Protein AF-A0AAW1PXC4-F1 (afdb_monomer_lite)

Organism: NCBI:txid41462

Foldseek 3Di:
DDDDDDDDDDDPDDPPDDDPDDPPDPDDDDDDDDDDPPPPPDPPPPPPPPPPPPPPPPPDDPPDPPPPPDDDDDDDPDDDDDDDDDDDDDDDDPCPVVVVVVVVVVVVVVVVVVVVVVVVVVVVVVVVVVVVVVVVVVVVVVVVVVVVVVVVVVVVVVVVVVVVVVVVVVVVVVVVVVVVVVVVVVVVVVVVVVVVVVVVVVVVVVVCVVVVVVVVVVVVVVVCVVVVVVVVVVVVVVVVVVVVVVVVVVVVVVVPDDDDDDDDDDD

pLDDT: mean 73.78, std 22.59, range [38.78, 98.62]

Secondary structure (DSSP, 8-state):
----------------S----------------------------------------------------------------------------S-HHHHHHHHHHHHHHHHHHHHHHHHHHHHHHHHHHHHHHHHHHHHHHHHHHHHHHHHHHHHHHHHHHHHHHHHHHHHHHHHHHHHHHHHHHHHHHHHHHHHHHHHHHHHHHHHHHHHHHHHHHHHHHHHHHHHHHHHHHHHHHHHHHHHHHHHHHHHHHHHT-----------

Radius of gyration: 69.75 Å; chains: 1; bounding box: 161×93×207 Å

Sequence (267 aa):
MEAFRGSAQADQRSYLDDAGAHYSGDHASLASSDGSQYDPGLTPDMSPEMSRSTVFEAPGASGADAGYLHKANGRGLRVSDSGNYGLQPSPQRSSLSETSELSTAVEEHVRQSIAELEARLASLLQGVTEDLATDIGREQQHLMLMQDQMDKQGQIMLKELLEVNKKMEQEKTQRSFVQRSVRESRELLHMQIQKQAKELELLRMKLSDLETPWLMRMIKGLYGAMWGCTTRGAVATAQQYQHTVQQAHEMQAQKDQPLSEAEPMTS

Structure (mmCIF, N/CA/C/O backbone):
data_AF-A0AAW1PXC4-F1
#
_entry.id   AF-A0AAW1PXC4-F1
#
loop_
_atom_site.group_PDB
_atom_site.id
_atom_site.type_symbol
_atom_site.label_atom_id
_atom_site.label_alt_id
_atom_site.label_comp_id
_atom_site.label_asym_id
_atom_site.label_entity_id
_atom_site.label_seq_id
_atom_site.pdbx_PDB_ins_code
_atom_site.Cartn_x
_atom_site.Cartn_y
_atom_site.Cartn_z
_atom_site.occupancy
_atom_site.B_iso_or_equiv
_atom_site.auth_seq_id
_atom_site.auth_comp_id
_atom_site.auth_asym_id
_atom_site.auth_atom_id
_atom_site.pdbx_PDB_model_num
ATOM 1 N N . MET A 1 1 ? -28.242 44.329 13.903 1.00 42.31 1 MET A N 1
ATOM 2 C CA . MET A 1 1 ? -27.319 44.898 12.900 1.00 42.31 1 MET A CA 1
ATOM 3 C C . MET A 1 1 ? -26.001 44.159 13.078 1.00 42.31 1 MET A C 1
ATOM 5 O O . MET A 1 1 ? -25.464 44.268 14.165 1.00 42.31 1 MET A O 1
ATOM 9 N N . GLU A 1 2 ? -25.473 43.291 12.221 1.00 46.28 2 GLU A N 1
ATOM 10 C CA . GLU A 1 2 ? -25.774 42.756 10.881 1.00 46.28 2 GLU A CA 1
ATOM 11 C C . GLU A 1 2 ? -25.243 41.302 10.910 1.00 46.28 2 GLU A C 1
ATOM 13 O O . GLU A 1 2 ? -24.120 41.057 11.330 1.00 46.28 2 GLU A O 1
ATOM 18 N N . ALA A 1 3 ? -26.098 40.285 10.830 1.00 51.62 3 ALA A N 1
ATOM 19 C CA . ALA A 1 3 ? -26.247 39.387 9.679 1.00 51.62 3 ALA A CA 1
ATOM 20 C C . ALA A 1 3 ? -25.108 39.393 8.634 1.00 51.62 3 ALA A C 1
ATOM 22 O O . ALA A 1 3 ? -25.107 40.232 7.742 1.00 51.62 3 ALA A O 1
ATOM 23 N N . PHE A 1 4 ? -24.263 38.354 8.633 1.00 57.72 4 PHE A N 1
ATOM 24 C CA . PHE A 1 4 ? -23.723 37.815 7.381 1.00 57.72 4 PHE A CA 1
ATOM 25 C C . PHE A 1 4 ? -23.902 36.298 7.326 1.00 57.72 4 PHE A C 1
ATOM 27 O O . PHE A 1 4 ? -23.264 35.515 8.026 1.00 57.72 4 PHE A O 1
ATOM 34 N N . ARG A 1 5 ? -24.873 35.929 6.495 1.00 50.91 5 ARG A N 1
ATOM 35 C CA . ARG A 1 5 ? -25.297 34.591 6.111 1.00 50.91 5 ARG A CA 1
ATOM 36 C C . ARG A 1 5 ? -24.591 34.321 4.782 1.00 50.91 5 ARG A C 1
ATOM 38 O O . ARG A 1 5 ? -24.878 35.005 3.807 1.00 50.91 5 ARG A O 1
ATOM 45 N N . GLY A 1 6 ? -23.646 33.388 4.756 1.00 51.41 6 GLY A N 1
ATOM 46 C CA . GLY A 1 6 ? -22.893 33.018 3.556 1.00 51.41 6 GLY A CA 1
ATOM 47 C C . GLY A 1 6 ? -23.020 31.527 3.287 1.00 51.41 6 GLY A C 1
ATOM 48 O O . GLY A 1 6 ? -22.182 30.742 3.711 1.00 51.41 6 GLY A O 1
ATOM 49 N N . SER A 1 7 ? -24.110 31.150 2.629 1.00 50.09 7 SER A N 1
ATOM 50 C CA . SER A 1 7 ? -24.391 29.822 2.094 1.00 50.09 7 SER A CA 1
ATOM 51 C C . SER A 1 7 ? -23.498 29.527 0.885 1.00 50.09 7 SER A C 1
ATOM 53 O O . SER A 1 7 ? -23.618 30.209 -0.130 1.00 50.09 7 SER A O 1
ATOM 55 N N . ALA A 1 8 ? -22.666 28.489 0.967 1.00 52.12 8 ALA A N 1
ATOM 56 C CA . ALA A 1 8 ? -22.042 27.854 -0.194 1.00 52.12 8 ALA A CA 1
ATOM 57 C C . ALA A 1 8 ? -22.611 26.435 -0.326 1.00 52.12 8 ALA A C 1
ATOM 59 O O . ALA A 1 8 ? -22.150 25.483 0.299 1.00 52.12 8 ALA A O 1
ATOM 60 N N . GLN A 1 9 ? -23.690 26.354 -1.096 1.00 52.62 9 GLN A N 1
ATOM 61 C CA . GLN A 1 9 ? -24.346 25.145 -1.575 1.00 52.62 9 GLN A CA 1
ATOM 62 C C . GLN A 1 9 ? -24.171 25.150 -3.108 1.00 52.62 9 GLN A C 1
ATOM 64 O O . GLN A 1 9 ? -24.246 26.228 -3.694 1.00 52.62 9 GLN A O 1
ATOM 69 N N . ALA A 1 10 ? -23.989 23.969 -3.716 1.00 51.44 10 ALA A N 1
ATOM 70 C CA . ALA A 1 10 ? -23.608 23.689 -5.120 1.00 51.44 10 ALA A CA 1
ATOM 71 C C . ALA A 1 10 ? -22.080 23.727 -5.350 1.00 51.44 10 ALA A C 1
ATOM 73 O O . ALA A 1 10 ? -21.421 24.692 -4.998 1.00 51.44 10 ALA A O 1
ATOM 74 N N . ASP A 1 11 ? -21.410 22.680 -5.832 1.00 53.97 11 ASP A N 1
ATOM 75 C CA . ASP A 1 11 ? -21.755 21.814 -6.960 1.00 53.97 11 ASP A CA 1
ATOM 76 C C . ASP A 1 11 ? -21.339 20.350 -6.703 1.00 53.97 11 ASP A C 1
ATOM 78 O O . ASP A 1 11 ? -20.158 20.002 -6.713 1.00 53.97 11 ASP A O 1
ATOM 82 N N . GLN A 1 12 ? -22.323 19.462 -6.536 1.00 51.31 12 GLN A N 1
ATOM 83 C CA . GLN A 1 12 ? -22.173 18.043 -6.863 1.00 51.31 12 GLN A CA 1
ATOM 84 C C . GLN A 1 12 ? -22.427 17.901 -8.367 1.00 51.31 12 GLN A C 1
ATOM 86 O O . GLN A 1 12 ? -23.564 17.730 -8.802 1.00 51.31 12 GLN A O 1
ATOM 91 N N . ARG A 1 13 ? -21.367 17.982 -9.174 1.00 50.28 13 ARG A N 1
ATOM 92 C CA . ARG A 1 13 ? -21.401 17.507 -10.560 1.00 50.28 13 ARG A CA 1
ATOM 93 C C . ARG A 1 13 ? -20.748 16.135 -10.638 1.00 50.28 13 ARG A C 1
ATOM 95 O O . ARG A 1 13 ? -19.533 15.990 -10.557 1.00 50.28 13 ARG A O 1
ATOM 102 N N . SER A 1 14 ? -21.636 15.154 -10.755 1.00 50.50 14 SER A N 1
ATOM 103 C CA . SER A 1 14 ? -21.425 13.836 -11.341 1.00 50.50 14 SER A CA 1
ATOM 104 C C . SER A 1 14 ? -20.457 13.894 -12.536 1.00 50.50 14 SER A C 1
ATOM 106 O O . SER A 1 14 ? -20.707 14.610 -13.502 1.00 50.50 14 SER A O 1
ATOM 108 N N . TYR A 1 15 ? -19.365 13.131 -12.446 1.00 54.19 15 TYR A N 1
ATOM 109 C CA . TYR A 1 15 ? -18.479 12.750 -13.556 1.00 54.19 15 TYR A CA 1
ATOM 110 C C . TYR A 1 15 ? -18.344 11.221 -13.595 1.00 54.19 15 TYR A C 1
ATOM 112 O O . TYR A 1 15 ? -17.250 10.667 -13.678 1.00 54.19 15 TYR A O 1
ATOM 120 N N . LEU A 1 16 ? -19.470 10.525 -13.470 1.00 55.22 16 LEU A N 1
ATOM 121 C CA . LEU A 1 16 ? -19.554 9.084 -13.678 1.00 55.22 16 LEU A CA 1
ATOM 122 C C . LEU A 1 16 ? -20.737 8.841 -14.596 1.00 55.22 16 LEU A C 1
ATOM 124 O O . LEU A 1 16 ? -21.846 8.676 -14.113 1.00 55.22 16 LEU A O 1
ATOM 128 N N . ASP A 1 17 ? -20.477 8.970 -15.891 1.00 54.97 17 ASP A N 1
ATOM 129 C CA . ASP A 1 17 ? -21.170 8.314 -17.001 1.00 54.97 17 ASP A CA 1
ATOM 130 C C . ASP A 1 17 ? -20.686 9.017 -18.271 1.00 54.97 17 ASP A C 1
ATOM 132 O O . ASP A 1 17 ? -21.171 10.097 -18.584 1.00 54.97 17 ASP A O 1
ATOM 136 N N . ASP A 1 18 ? -19.628 8.489 -18.901 1.00 55.69 18 ASP A N 1
ATOM 137 C CA . ASP A 1 18 ? -19.545 8.259 -20.357 1.00 55.69 18 ASP A CA 1
ATOM 138 C C . ASP A 1 18 ? -18.098 7.902 -20.768 1.00 55.69 18 ASP A C 1
ATOM 140 O O . ASP A 1 18 ? -17.276 8.758 -21.095 1.00 55.69 18 ASP A O 1
ATOM 144 N N . ALA A 1 19 ? -17.751 6.615 -20.706 1.00 51.12 19 ALA A N 1
ATOM 145 C CA . ALA A 1 1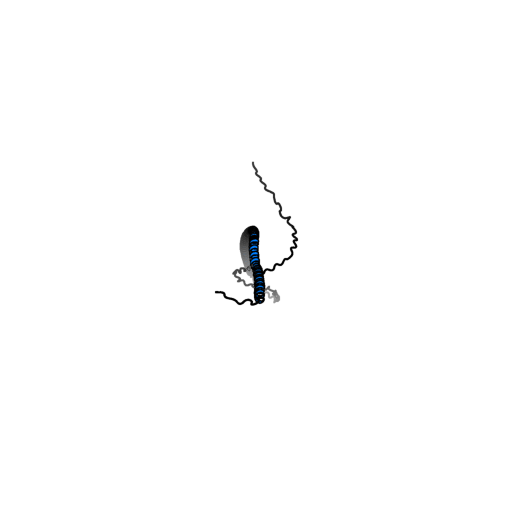9 ? -16.599 6.063 -21.428 1.00 51.12 19 ALA A CA 1
ATOM 146 C C . ALA A 1 19 ? -16.808 4.566 -21.707 1.00 51.12 19 ALA A C 1
ATOM 148 O O . ALA A 1 19 ? -15.916 3.738 -21.527 1.00 51.12 19 ALA A O 1
ATOM 149 N N . GLY A 1 20 ? -18.016 4.213 -22.153 1.00 53.62 20 GLY A N 1
ATOM 150 C CA . GLY A 1 20 ? -18.302 2.930 -22.790 1.00 53.62 20 GLY A CA 1
ATOM 151 C C . GLY A 1 20 ? -17.818 2.939 -24.238 1.00 53.62 20 GLY A C 1
ATOM 152 O O . GLY A 1 20 ? -18.621 2.873 -25.162 1.00 53.62 20 GLY A O 1
ATOM 153 N N . ALA A 1 21 ? -16.506 3.052 -24.454 1.00 48.09 21 ALA A N 1
ATOM 154 C CA . ALA A 1 21 ? -15.919 2.876 -25.776 1.00 48.09 21 ALA A CA 1
ATOM 155 C C . ALA A 1 21 ? -15.575 1.397 -25.977 1.00 48.09 21 ALA A C 1
ATOM 157 O O . ALA A 1 21 ? -14.549 0.899 -25.515 1.00 48.09 21 ALA A O 1
ATOM 158 N N . HIS A 1 22 ? -16.466 0.704 -26.683 1.00 52.06 22 HIS A N 1
ATOM 159 C CA . HIS A 1 22 ? -16.193 -0.567 -27.337 1.00 52.06 22 HIS A CA 1
ATOM 160 C C . HIS A 1 22 ? -14.904 -0.471 -28.164 1.00 52.06 22 HIS A C 1
ATOM 162 O O . HIS A 1 22 ? -14.901 0.094 -29.255 1.00 52.06 22 HIS A O 1
ATOM 168 N N . TYR A 1 23 ? -13.819 -1.065 -27.670 1.00 44.88 23 TYR A N 1
ATOM 169 C CA . TYR A 1 23 ? -12.654 -1.385 -28.487 1.00 44.88 23 TYR A CA 1
ATOM 170 C C . TYR A 1 23 ? -12.702 -2.879 -28.817 1.00 44.88 23 TYR A C 1
ATOM 172 O O . TYR A 1 23 ? -12.096 -3.714 -28.150 1.00 44.88 23 TYR A O 1
ATOM 180 N N . SER A 1 24 ? -13.496 -3.218 -29.834 1.00 56.19 24 SER A N 1
ATOM 181 C CA . SER A 1 24 ? -13.346 -4.477 -30.561 1.00 56.19 24 SER A CA 1
ATOM 182 C C . SER A 1 24 ? -12.196 -4.267 -31.541 1.00 56.19 24 SER A C 1
ATOM 184 O O . SER A 1 24 ? -12.356 -3.667 -32.600 1.00 56.19 24 SER A O 1
ATOM 186 N N . GLY A 1 25 ? -11.002 -4.650 -31.100 1.00 46.81 25 GLY A N 1
ATOM 187 C CA . GLY A 1 25 ? -9.792 -4.665 -31.905 1.00 46.81 25 GLY A CA 1
ATOM 188 C C . GLY A 1 25 ? -9.302 -6.096 -32.013 1.00 46.81 25 GLY A C 1
ATOM 189 O O . GLY A 1 25 ? -8.455 -6.515 -31.227 1.00 46.81 25 GLY A O 1
ATOM 190 N N . ASP A 1 26 ? -9.849 -6.829 -32.980 1.00 53.66 26 ASP A N 1
ATOM 191 C CA . ASP A 1 26 ? -9.265 -8.061 -33.496 1.00 53.66 26 ASP A CA 1
ATOM 192 C C . ASP A 1 26 ? -7.877 -7.740 -34.065 1.00 53.66 26 ASP A C 1
ATOM 194 O O . ASP A 1 26 ? -7.726 -7.359 -35.225 1.00 53.66 26 ASP A O 1
ATOM 198 N N . HIS A 1 27 ? -6.841 -7.880 -33.241 1.00 49.09 27 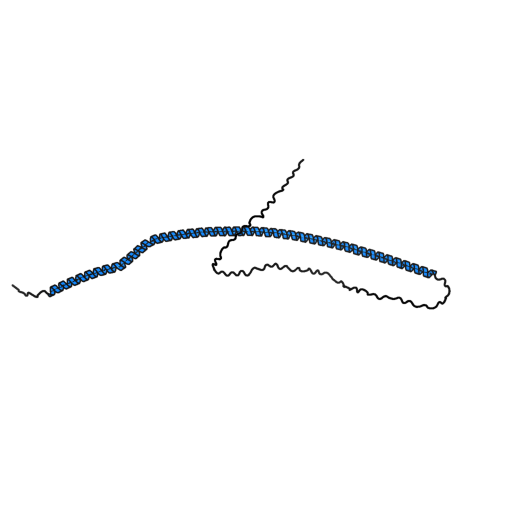HIS A N 1
ATOM 199 C CA . HIS A 1 27 ? -5.465 -7.901 -33.713 1.00 49.09 27 HIS A CA 1
ATOM 200 C C . HIS A 1 27 ? -4.894 -9.301 -33.559 1.00 49.09 27 HIS A C 1
ATOM 202 O O . HIS A 1 27 ? -4.441 -9.732 -32.500 1.00 49.09 27 HIS A O 1
ATOM 208 N N . ALA A 1 28 ? -4.972 -9.982 -34.699 1.00 47.78 28 ALA A N 1
ATOM 209 C CA . ALA A 1 28 ? -4.201 -11.126 -35.131 1.00 47.78 28 ALA A CA 1
ATOM 210 C C . ALA A 1 28 ? -2.888 -11.333 -34.364 1.00 47.78 28 ALA A C 1
ATOM 212 O O . ALA A 1 28 ? -1.978 -10.501 -34.366 1.00 47.78 28 ALA A O 1
ATOM 213 N N . SER A 1 29 ? -2.794 -12.528 -33.792 1.00 52.88 29 SER A N 1
ATOM 214 C CA . SER A 1 29 ? -1.566 -13.166 -33.360 1.00 52.88 29 SER A CA 1
ATOM 215 C C . SER A 1 29 ? -0.538 -13.176 -34.493 1.00 52.88 29 SER A C 1
ATOM 217 O O . SER A 1 29 ? -0.674 -13.919 -35.463 1.00 52.88 29 SER A O 1
ATOM 219 N N . LEU A 1 30 ? 0.531 -12.400 -34.342 1.00 50.31 30 LEU A N 1
ATOM 220 C CA . LEU A 1 30 ? 1.804 -12.705 -34.979 1.00 50.31 30 LEU A CA 1
ATOM 221 C C . LEU A 1 30 ? 2.769 -13.136 -33.886 1.00 50.31 30 LEU A C 1
ATOM 223 O O . LEU A 1 30 ? 3.343 -12.332 -33.155 1.00 50.31 30 LEU A O 1
ATOM 227 N N . ALA A 1 31 ? 2.886 -14.455 -33.779 1.00 52.72 31 ALA A N 1
ATOM 228 C CA . ALA A 1 31 ? 3.965 -15.126 -33.096 1.00 52.72 31 ALA A CA 1
ATOM 229 C C . ALA A 1 31 ? 5.289 -14.713 -33.751 1.00 52.72 31 ALA A C 1
ATOM 231 O O . ALA A 1 31 ? 5.579 -15.104 -34.879 1.00 52.72 31 ALA A O 1
ATOM 232 N N . SER A 1 32 ? 6.103 -13.950 -33.028 1.00 44.34 32 SER A N 1
ATOM 233 C CA . SER A 1 32 ? 7.547 -14.000 -33.205 1.00 44.34 32 SER A CA 1
ATOM 234 C C . SER A 1 32 ? 8.113 -14.612 -31.940 1.00 44.34 32 SER A C 1
ATOM 236 O O . SER A 1 32 ? 8.221 -13.971 -30.899 1.00 44.34 32 SER A O 1
ATOM 238 N N . SER A 1 33 ? 8.382 -15.907 -32.055 1.00 57.22 33 SER A N 1
ATOM 239 C CA . SER A 1 33 ? 9.223 -16.677 -31.157 1.00 57.22 33 SER A CA 1
ATOM 240 C C . SER A 1 33 ? 10.569 -15.962 -31.051 1.00 57.22 33 SER A C 1
ATOM 242 O O . SER A 1 33 ? 11.315 -15.932 -32.029 1.00 57.22 33 SER A O 1
ATOM 244 N N . ASP A 1 34 ? 10.885 -15.419 -29.882 1.00 46.12 34 ASP A N 1
ATOM 245 C CA . ASP A 1 34 ? 12.274 -15.383 -29.454 1.00 46.12 34 ASP A CA 1
ATOM 246 C C . ASP A 1 34 ? 12.351 -15.722 -27.968 1.00 46.12 34 ASP A C 1
ATOM 248 O O . ASP A 1 34 ? 11.631 -15.173 -27.128 1.00 46.12 34 ASP A O 1
ATOM 252 N N . GLY A 1 35 ? 13.138 -16.752 -27.687 1.00 57.12 35 GLY A N 1
ATOM 253 C CA . GLY A 1 35 ? 13.184 -17.436 -26.411 1.00 57.12 35 GLY A CA 1
ATOM 254 C C . GLY A 1 35 ? 13.783 -16.559 -25.324 1.00 57.12 35 GLY A C 1
ATOM 255 O O . GLY A 1 35 ? 14.981 -16.299 -25.296 1.00 57.12 35 GLY A O 1
ATOM 256 N N . SER A 1 36 ? 12.959 -16.198 -24.350 1.00 44.69 36 SER A N 1
ATOM 257 C CA . SER A 1 36 ? 13.433 -15.969 -22.993 1.00 44.69 36 SER A CA 1
ATOM 258 C C . SER A 1 36 ? 12.411 -16.576 -22.050 1.00 44.69 36 SER A C 1
ATOM 260 O O . SER A 1 36 ? 11.362 -16.006 -21.760 1.00 44.69 36 SER A O 1
ATOM 262 N N . GLN A 1 37 ? 12.699 -17.814 -21.668 1.00 50.00 37 GLN A N 1
ATOM 263 C CA . GLN A 1 37 ? 11.945 -18.617 -20.724 1.00 50.00 37 GLN A CA 1
ATOM 264 C C . GLN A 1 37 ? 12.162 -18.030 -19.322 1.00 50.00 37 GLN A C 1
ATOM 266 O O . GLN A 1 37 ? 12.930 -18.551 -18.522 1.00 50.00 37 GLN A O 1
ATOM 271 N N . TYR A 1 38 ? 11.530 -16.889 -19.055 1.00 54.75 38 TYR A N 1
ATOM 272 C CA . TYR A 1 38 ? 11.290 -16.428 -17.696 1.00 54.75 38 TYR A CA 1
ATOM 273 C C . TYR A 1 38 ? 10.044 -17.146 -17.200 1.00 54.75 38 TYR A C 1
ATOM 275 O O . TYR A 1 38 ? 8.943 -16.910 -17.689 1.00 54.75 38 TYR A O 1
ATOM 283 N N . ASP A 1 39 ? 10.265 -18.065 -16.271 1.00 49.75 39 ASP A N 1
ATOM 284 C CA . ASP A 1 39 ? 9.246 -18.795 -15.533 1.00 49.75 39 ASP A CA 1
ATOM 285 C C . ASP A 1 39 ? 8.399 -17.798 -14.709 1.00 49.75 39 ASP A C 1
ATOM 287 O O . ASP A 1 39 ? 8.919 -17.207 -13.758 1.00 49.75 39 ASP A O 1
ATOM 291 N N . PRO A 1 40 ? 7.120 -17.536 -15.049 1.00 53.47 40 PRO A N 1
ATOM 292 C CA . PRO A 1 40 ? 6.265 -16.638 -14.278 1.00 53.47 40 PRO A CA 1
ATOM 293 C C . PRO A 1 40 ? 5.580 -17.366 -13.103 1.00 53.47 40 PRO A C 1
ATOM 295 O O . PRO A 1 40 ? 4.567 -16.898 -12.587 1.00 53.47 40 PRO A O 1
ATOM 298 N N . GLY A 1 41 ? 6.114 -18.515 -12.676 1.00 49.97 41 GLY A N 1
ATOM 299 C CA . GLY A 1 41 ? 5.509 -19.422 -11.699 1.00 49.97 41 GLY A CA 1
ATOM 300 C C . GLY A 1 41 ? 5.795 -19.149 -10.220 1.00 49.97 41 GLY A C 1
ATOM 301 O O . GLY A 1 41 ? 5.567 -20.035 -9.403 1.00 49.97 41 GLY A O 1
ATOM 302 N N . LEU A 1 42 ? 6.282 -17.965 -9.838 1.00 52.81 42 LEU A N 1
ATOM 303 C CA . LEU A 1 42 ? 6.445 -17.591 -8.427 1.00 52.81 42 LEU A CA 1
ATOM 304 C C . LEU A 1 42 ? 5.859 -16.203 -8.176 1.00 52.81 42 LEU A C 1
ATOM 306 O O . LEU A 1 42 ? 6.563 -15.235 -7.893 1.00 52.81 42 LEU A O 1
ATOM 310 N N . THR A 1 43 ? 4.534 -16.104 -8.253 1.00 58.62 43 THR A N 1
ATOM 311 C CA . THR A 1 43 ? 3.835 -15.135 -7.410 1.00 58.62 43 THR A CA 1
ATOM 312 C C . THR A 1 43 ? 4.109 -15.535 -5.960 1.00 58.62 43 THR A C 1
ATOM 314 O O . THR A 1 43 ? 3.756 -16.659 -5.593 1.00 58.62 43 THR A O 1
ATOM 317 N N . PRO A 1 44 ? 4.739 -14.692 -5.122 1.00 52.91 44 PRO A N 1
ATOM 318 C CA . PRO A 1 44 ? 4.702 -14.931 -3.692 1.00 52.91 44 PRO A CA 1
ATOM 319 C C . PRO A 1 44 ? 3.229 -14.901 -3.294 1.00 52.91 44 PRO A C 1
ATOM 321 O O . PRO A 1 44 ? 2.558 -13.880 -3.453 1.00 52.91 44 PRO A O 1
ATOM 324 N N . ASP A 1 45 ? 2.726 -16.051 -2.859 1.00 49.72 45 ASP A N 1
ATOM 325 C CA . ASP A 1 45 ? 1.450 -16.181 -2.179 1.00 49.72 45 ASP A CA 1
ATOM 326 C C . ASP A 1 45 ? 1.544 -15.352 -0.895 1.00 49.72 45 ASP A C 1
ATOM 328 O O . ASP A 1 45 ? 1.930 -15.823 0.169 1.00 49.72 45 ASP A O 1
ATOM 332 N N . MET A 1 46 ? 1.271 -14.056 -1.029 1.00 54.94 46 MET A N 1
ATOM 333 C CA . MET A 1 46 ? 1.019 -13.140 0.073 1.00 54.94 46 MET A CA 1
ATOM 334 C C . MET A 1 46 ? -0.423 -13.358 0.531 1.00 54.94 46 MET A C 1
ATOM 336 O O . MET A 1 46 ? -1.204 -12.412 0.622 1.00 54.94 46 MET A O 1
ATOM 340 N N . SER A 1 47 ? -0.792 -14.615 0.784 1.00 52.34 47 SER A N 1
ATOM 341 C CA . SER A 1 47 ? -1.895 -14.914 1.678 1.00 52.34 47 SER A CA 1
ATOM 342 C C . SER A 1 47 ? -1.508 -14.305 3.021 1.00 52.34 47 SER A C 1
ATOM 344 O O . SER A 1 47 ? -0.506 -14.728 3.604 1.00 52.34 47 SER A O 1
ATOM 346 N N . PRO A 1 48 ? -2.223 -13.284 3.524 1.00 55.16 48 PRO A N 1
ATOM 347 C CA . PRO A 1 48 ? -2.048 -12.906 4.907 1.00 55.16 48 PRO A CA 1
ATOM 348 C C . PRO A 1 48 ? -2.467 -14.136 5.706 1.00 55.16 48 PRO A C 1
ATOM 350 O O . PRO A 1 48 ? -3.648 -14.486 5.735 1.00 55.16 48 PRO A O 1
ATOM 353 N N . GLU A 1 49 ? -1.498 -14.828 6.310 1.00 48.34 49 GLU A N 1
ATOM 354 C CA . GLU A 1 49 ? -1.783 -15.686 7.447 1.00 48.34 49 GLU A CA 1
ATOM 355 C C . GLU A 1 49 ? -2.579 -14.808 8.409 1.00 48.34 49 GLU A C 1
ATOM 357 O O . GLU A 1 49 ? -2.049 -13.900 9.051 1.00 48.34 49 GLU A O 1
ATOM 362 N N . MET A 1 50 ? -3.895 -15.021 8.433 1.00 45.31 50 MET A N 1
ATOM 363 C CA . MET A 1 50 ? -4.737 -14.580 9.521 1.00 45.31 50 MET A CA 1
ATOM 364 C C . MET A 1 50 ? -4.132 -15.235 10.748 1.00 45.31 50 MET A C 1
ATOM 366 O O . MET A 1 50 ? -4.350 -16.423 10.999 1.00 45.31 50 MET A O 1
ATOM 370 N N . SER A 1 51 ? -3.313 -14.461 11.458 1.00 48.44 51 SER A N 1
ATOM 371 C CA . SER A 1 51 ? -2.825 -14.778 12.783 1.00 48.44 51 SER A CA 1
ATOM 372 C C . SER A 1 51 ? -4.007 -15.320 13.555 1.00 48.44 51 SER A C 1
ATOM 374 O O . SER A 1 51 ? -4.974 -14.606 13.833 1.00 48.44 51 SER A O 1
ATOM 376 N N . ARG A 1 52 ? -3.940 -16.629 13.803 1.00 45.53 52 ARG A N 1
ATOM 377 C CA . ARG A 1 52 ? -4.837 -17.355 14.683 1.00 45.53 52 ARG A CA 1
ATOM 378 C C . ARG A 1 5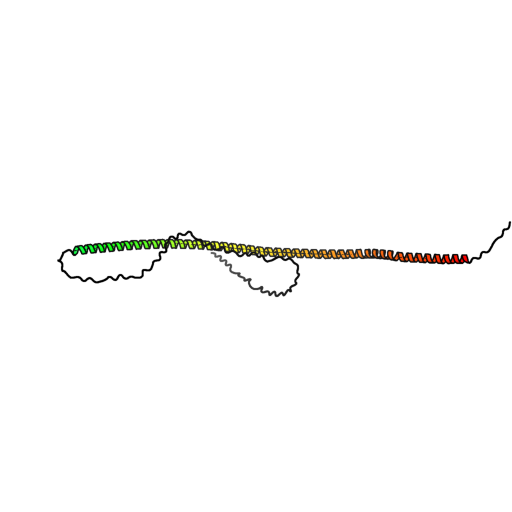2 ? -5.094 -16.463 15.880 1.00 45.53 52 ARG A C 1
ATOM 380 O O . ARG A 1 52 ? -4.156 -16.100 16.586 1.00 45.53 52 ARG A O 1
ATOM 387 N N . SER A 1 53 ? -6.362 -16.118 16.064 1.00 44.44 53 SER A N 1
ATOM 388 C CA . SER A 1 53 ? -6.890 -15.635 17.326 1.00 44.44 53 SER A CA 1
ATOM 389 C C . SER A 1 53 ? -6.375 -16.577 18.413 1.00 44.44 53 SER A C 1
ATOM 391 O O . SER A 1 53 ? -6.858 -17.696 18.581 1.00 44.44 53 SER A O 1
ATOM 393 N N . THR A 1 54 ? -5.309 -16.162 19.091 1.00 45.72 54 THR A N 1
ATOM 394 C CA . THR A 1 54 ? -4.953 -16.698 20.389 1.00 45.72 54 THR A CA 1
ATOM 395 C C . THR A 1 54 ? -6.089 -16.263 21.289 1.00 45.72 54 THR A C 1
ATOM 397 O O . THR A 1 54 ? -6.162 -15.103 21.700 1.00 45.72 54 THR A O 1
ATOM 400 N N . VAL A 1 55 ? -7.020 -17.185 21.518 1.00 44.38 55 VAL A N 1
ATOM 401 C CA . VAL A 1 55 ? -7.937 -17.107 22.644 1.00 44.38 55 VAL A CA 1
ATOM 402 C C . VAL A 1 55 ? -7.055 -16.865 23.859 1.00 44.38 55 VAL A C 1
ATOM 404 O O . VAL A 1 55 ? -6.179 -17.667 24.178 1.00 44.38 55 VAL A O 1
ATOM 407 N N . PHE A 1 56 ? -7.220 -15.688 24.448 1.00 38.78 56 PHE A N 1
ATOM 408 C CA . PHE A 1 56 ? -6.567 -15.309 25.682 1.00 38.78 56 PHE A CA 1
ATOM 409 C C . PHE A 1 56 ? -7.129 -16.245 26.754 1.00 38.78 56 PHE A C 1
ATOM 411 O O . PHE A 1 56 ? -8.244 -16.059 27.239 1.00 38.78 56 PHE A O 1
ATOM 418 N N . GLU A 1 57 ? -6.399 -17.315 27.052 1.00 43.59 57 GLU A N 1
ATOM 419 C CA . GLU A 1 57 ? -6.684 -18.179 28.187 1.00 43.59 57 GLU A CA 1
ATOM 420 C C . GLU A 1 57 ? -6.286 -17.378 29.431 1.00 43.59 57 GLU A C 1
ATOM 422 O O . GLU A 1 57 ? -5.117 -17.285 29.808 1.00 43.59 57 GLU A O 1
ATOM 427 N N . ALA A 1 58 ? -7.259 -16.669 30.003 1.00 45.03 58 ALA A N 1
ATOM 428 C CA . ALA A 1 58 ? -7.074 -16.011 31.283 1.00 45.03 58 ALA A CA 1
ATOM 429 C C . ALA A 1 58 ? -6.696 -17.078 32.329 1.00 45.03 58 ALA A C 1
ATOM 431 O O . ALA A 1 58 ? -7.366 -18.112 32.395 1.00 45.03 58 ALA A O 1
ATOM 432 N N . PRO A 1 59 ? -5.693 -16.848 33.198 1.00 49.91 59 PRO A N 1
ATOM 433 C CA . PRO A 1 59 ? -5.492 -17.668 34.383 1.00 49.91 59 PRO A CA 1
ATOM 434 C C . PRO A 1 59 ? -6.563 -17.276 35.410 1.00 49.91 59 PRO A C 1
ATOM 436 O O . PRO A 1 59 ? -6.308 -16.584 36.392 1.00 49.91 59 PRO A O 1
ATOM 439 N N . GLY A 1 60 ? -7.802 -17.660 35.117 1.00 43.47 60 GLY A N 1
ATOM 440 C CA . GLY A 1 60 ? -8.958 -17.511 35.981 1.00 43.47 60 GLY A CA 1
ATOM 441 C C . GLY A 1 60 ? -9.178 -18.806 36.739 1.00 43.47 60 GLY A C 1
ATOM 442 O O . GLY A 1 60 ? -9.532 -19.830 36.159 1.00 43.47 60 GLY A O 1
ATOM 443 N N . ALA A 1 61 ? -8.944 -18.742 38.043 1.00 54.47 61 ALA A N 1
ATOM 444 C CA . ALA A 1 61 ? -9.303 -19.758 39.010 1.00 54.47 61 ALA A CA 1
ATOM 445 C C . ALA A 1 61 ? -10.694 -20.358 38.727 1.00 54.47 61 ALA A C 1
ATOM 447 O O . ALA A 1 61 ? -11.699 -19.654 38.754 1.00 54.47 61 ALA A O 1
ATOM 448 N N . SER A 1 62 ? -10.757 -21.673 38.518 1.00 46.72 62 SER A N 1
ATOM 449 C CA . SER A 1 62 ? -11.997 -22.445 38.641 1.00 46.72 62 SER A CA 1
ATOM 450 C C . SER A 1 62 ? -11.786 -23.616 39.596 1.00 46.72 62 SER A C 1
ATOM 452 O O . SER A 1 62 ? -11.871 -24.793 39.265 1.00 46.72 62 SER A O 1
ATOM 454 N N . GLY A 1 63 ? -11.524 -23.256 40.850 1.00 55.59 63 GLY A N 1
ATOM 455 C CA . GLY A 1 63 ? -12.081 -24.014 41.956 1.00 55.59 63 GLY A CA 1
ATOM 456 C C . GLY A 1 63 ? -13.555 -23.638 42.066 1.00 55.59 63 GLY A C 1
ATOM 457 O O . GLY A 1 63 ? -13.883 -22.647 42.703 1.00 55.59 63 GLY A O 1
ATOM 458 N N . ALA A 1 64 ? -14.430 -24.390 41.409 1.00 49.28 64 ALA A N 1
ATOM 459 C CA . ALA A 1 64 ? -15.852 -24.409 41.722 1.00 49.28 64 ALA A CA 1
ATOM 460 C C . ALA A 1 64 ? -16.411 -25.759 41.283 1.00 49.28 64 ALA A C 1
ATOM 462 O O . ALA A 1 64 ? -16.724 -26.003 40.121 1.00 49.28 64 ALA A O 1
ATOM 463 N N . ASP A 1 65 ? -16.441 -26.637 42.273 1.00 50.25 65 ASP A N 1
ATOM 464 C CA . ASP A 1 65 ? -17.180 -27.879 42.354 1.00 50.25 65 ASP A CA 1
ATOM 465 C C . ASP A 1 65 ? -18.569 -27.721 41.708 1.00 50.25 65 ASP A C 1
ATOM 467 O O . ASP A 1 65 ? -19.488 -27.133 42.280 1.00 50.25 65 ASP A O 1
ATOM 471 N N . ALA A 1 66 ? -18.719 -28.209 40.475 1.00 45.97 66 ALA A N 1
ATOM 472 C CA . ALA A 1 66 ? -20.016 -28.356 39.831 1.00 45.97 66 ALA A CA 1
ATOM 473 C C . ALA A 1 66 ? -20.715 -29.571 40.454 1.00 45.97 66 ALA A C 1
ATOM 475 O O . ALA A 1 66 ? -20.847 -30.636 39.845 1.00 45.97 66 ALA A O 1
ATOM 476 N N . GLY A 1 67 ? -21.133 -29.402 41.708 1.00 42.88 67 GLY A N 1
ATOM 477 C CA . GLY A 1 67 ? -22.021 -30.309 42.408 1.00 42.88 67 GLY A CA 1
ATOM 478 C C . GLY A 1 67 ? -23.341 -30.382 41.652 1.00 42.88 67 GLY A C 1
ATOM 479 O O . GLY A 1 67 ? -24.187 -29.493 41.747 1.00 42.88 67 GLY A O 1
ATOM 480 N N . TYR A 1 68 ? -23.518 -31.453 40.884 1.00 42.38 68 TYR A N 1
ATOM 481 C CA . TYR A 1 68 ? -24.810 -31.828 40.335 1.00 42.38 68 TYR A CA 1
ATOM 482 C C . TYR A 1 68 ? -25.794 -32.006 41.497 1.00 42.38 68 TYR A C 1
ATOM 484 O O . TYR A 1 68 ? -25.769 -33.005 42.217 1.00 42.38 68 TYR A O 1
ATOM 492 N N . LEU A 1 69 ? -26.685 -31.027 41.670 1.00 48.88 69 LEU A N 1
ATOM 493 C CA . LEU A 1 69 ? -27.894 -31.154 42.473 1.00 48.88 69 LEU A CA 1
ATOM 494 C C . LEU A 1 69 ? -28.769 -32.238 41.840 1.00 48.88 69 LEU A C 1
ATOM 496 O O . LEU A 1 69 ? -29.574 -31.991 40.938 1.00 48.88 69 LEU A O 1
ATOM 500 N N . HIS A 1 70 ? -28.604 -33.468 42.324 1.00 42.50 70 HIS A N 1
ATOM 501 C CA . HIS A 1 70 ? -29.572 -34.523 42.096 1.00 42.50 70 HIS A CA 1
ATOM 502 C C . HIS A 1 70 ? -30.906 -34.096 42.709 1.00 42.50 70 HIS A C 1
ATOM 504 O O . HIS A 1 70 ? -31.098 -34.051 43.923 1.00 42.50 70 HIS A O 1
ATOM 510 N N . LYS A 1 71 ? -31.830 -33.782 41.805 1.00 45.12 71 LYS A N 1
ATOM 511 C CA . LYS A 1 71 ? -33.260 -33.606 42.022 1.00 45.12 71 LYS A CA 1
ATOM 512 C C . LYS A 1 71 ? -33.777 -34.758 42.892 1.00 45.12 71 LYS A C 1
ATOM 514 O O . LYS A 1 71 ? -33.816 -35.909 42.456 1.00 45.12 71 LYS A O 1
ATOM 519 N N . ALA A 1 72 ? -34.142 -34.437 44.129 1.00 49.25 72 ALA A N 1
ATOM 520 C CA . ALA A 1 72 ? -34.798 -35.348 45.049 1.00 49.25 72 ALA A CA 1
ATOM 521 C C . ALA A 1 72 ? -36.121 -35.820 44.429 1.00 49.25 72 ALA A C 1
ATOM 523 O O . ALA A 1 72 ? -37.086 -35.063 44.336 1.00 49.25 72 ALA A O 1
ATOM 524 N N . ASN A 1 73 ? -36.160 -37.076 43.985 1.00 48.06 73 ASN A N 1
ATOM 525 C CA . ASN A 1 73 ? -37.411 -37.753 43.680 1.00 48.06 73 ASN A CA 1
ATOM 526 C C . ASN A 1 73 ? -38.029 -38.231 44.993 1.00 48.06 73 ASN A C 1
ATOM 528 O O . ASN A 1 73 ? -37.381 -38.888 45.809 1.00 48.06 73 ASN A O 1
ATOM 532 N N . GLY A 1 74 ? -39.287 -37.843 45.183 1.00 53.00 74 GLY A N 1
ATOM 533 C CA . GLY A 1 74 ? -40.028 -37.991 46.420 1.00 53.00 74 GLY A CA 1
ATOM 534 C C . GLY A 1 74 ? -40.059 -39.417 46.959 1.00 53.00 74 GLY A C 1
ATOM 535 O O . GLY A 1 74 ? -40.424 -40.372 46.276 1.00 53.00 74 GLY A O 1
ATOM 536 N N . ARG A 1 75 ? -39.777 -39.527 48.254 1.00 46.00 75 ARG A N 1
ATOM 537 C CA . ARG A 1 75 ? -40.302 -40.596 49.095 1.00 46.00 75 ARG A CA 1
ATOM 538 C C . ARG A 1 75 ? -41.130 -39.934 50.180 1.00 46.00 75 ARG A C 1
ATOM 540 O O . ARG A 1 75 ? -40.595 -39.362 51.122 1.00 46.00 75 ARG A O 1
ATOM 547 N N . GLY A 1 76 ? -42.446 -39.977 49.991 1.00 53.34 76 GLY A N 1
ATOM 548 C CA . GLY A 1 76 ? -43.401 -39.594 51.015 1.00 53.34 76 GLY A CA 1
ATOM 549 C C . GLY A 1 76 ? -43.167 -40.425 52.271 1.00 53.34 76 GLY A C 1
ATOM 550 O O . GLY A 1 76 ? -43.339 -41.645 52.252 1.00 53.34 76 GLY A O 1
ATOM 551 N N . LEU A 1 77 ? -42.796 -39.759 53.363 1.00 45.16 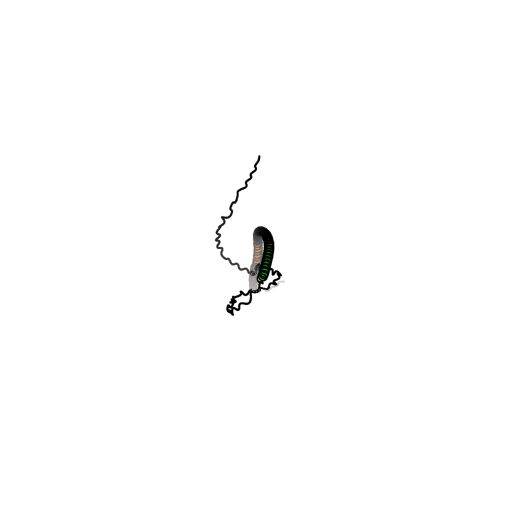77 LEU A N 1
ATOM 552 C CA . LEU A 1 77 ? -43.017 -40.301 54.692 1.00 45.16 77 LEU A CA 1
ATOM 553 C C . LEU A 1 77 ? -44.527 -40.260 54.941 1.00 45.16 77 LEU A C 1
ATOM 555 O O . LEU A 1 77 ? -45.097 -39.229 55.286 1.00 45.16 77 LEU A O 1
ATOM 559 N N . ARG A 1 78 ? -45.183 -41.400 54.713 1.00 51.78 78 ARG A N 1
ATOM 560 C CA . ARG A 1 78 ? -46.492 -41.673 55.299 1.00 51.78 78 ARG A CA 1
ATOM 561 C C . ARG A 1 78 ? -46.299 -41.802 56.805 1.00 51.78 78 ARG A C 1
ATOM 563 O O . ARG A 1 78 ? -45.631 -42.723 57.266 1.00 51.78 78 ARG A O 1
ATOM 570 N N . VAL A 1 79 ? -46.884 -40.862 57.535 1.00 43.94 79 VAL A N 1
ATOM 571 C CA . VAL A 1 79 ? -47.139 -40.979 58.968 1.00 43.94 79 VAL A CA 1
ATOM 572 C C . VAL A 1 79 ? -48.154 -42.105 59.143 1.00 43.94 79 VAL A C 1
ATOM 574 O O . VAL A 1 79 ? -49.261 -42.042 58.610 1.00 43.94 79 VAL A O 1
ATOM 577 N N . SER A 1 80 ? -47.738 -43.175 59.812 1.00 50.97 80 SER A N 1
ATOM 578 C CA . SER A 1 80 ? -48.615 -44.279 60.181 1.00 50.97 80 SER A CA 1
ATOM 579 C C . SER A 1 80 ? -49.422 -43.884 61.413 1.00 50.97 80 SER A C 1
ATOM 581 O O . SER A 1 80 ? -48.897 -43.885 62.524 1.00 50.97 80 SER A O 1
ATOM 583 N N . ASP A 1 81 ? -50.703 -43.592 61.207 1.00 52.31 81 ASP A N 1
ATOM 584 C CA . ASP A 1 81 ? -51.731 -43.724 62.236 1.00 52.31 81 ASP A CA 1
ATOM 585 C C . ASP A 1 81 ? -51.926 -45.211 62.560 1.00 52.31 81 ASP A C 1
ATOM 587 O O . ASP A 1 81 ? -52.250 -46.009 61.679 1.00 52.31 81 ASP A O 1
ATOM 591 N N . SER A 1 82 ? -51.721 -45.605 63.817 1.00 52.66 82 SER A N 1
ATOM 592 C CA . SER A 1 82 ? -52.529 -46.621 64.519 1.00 52.66 82 SER A CA 1
ATOM 593 C C . SER A 1 82 ? -51.926 -46.936 65.888 1.00 52.66 82 SER A C 1
ATOM 595 O O . SER A 1 82 ? -50.880 -47.565 66.014 1.00 52.66 82 SER A O 1
ATOM 597 N N . GLY A 1 83 ? -52.627 -46.518 66.940 1.00 44.41 83 GLY A N 1
ATOM 598 C CA . GLY A 1 83 ? -52.247 -46.813 68.319 1.00 44.41 83 GLY A CA 1
ATOM 599 C C . GLY A 1 83 ? -53.309 -46.384 69.321 1.00 44.41 83 GLY A C 1
ATOM 600 O O . GLY A 1 83 ? -53.001 -45.691 70.281 1.00 44.41 83 GLY A O 1
ATOM 601 N N . ASN A 1 84 ? -54.566 -46.760 69.073 1.00 55.97 84 ASN A N 1
ATOM 602 C CA . ASN A 1 84 ? -55.659 -46.632 70.033 1.00 55.97 84 ASN A CA 1
ATOM 603 C C . ASN A 1 84 ? -55.454 -47.644 71.174 1.00 55.97 84 ASN A C 1
ATOM 605 O O . ASN A 1 84 ? -55.814 -48.813 71.032 1.00 55.97 84 ASN A O 1
ATOM 609 N N . TYR A 1 85 ? -54.883 -47.197 72.294 1.00 49.59 85 TYR A N 1
ATOM 610 C CA . TYR A 1 85 ? -54.868 -47.939 73.553 1.00 49.59 85 TYR A CA 1
ATOM 611 C C . TYR A 1 85 ? -55.604 -47.146 74.633 1.00 49.59 85 TYR A C 1
ATOM 613 O O . TYR A 1 85 ? -55.136 -46.112 75.094 1.00 49.59 85 TYR A O 1
ATOM 621 N N . GLY A 1 86 ? -56.758 -47.682 75.031 1.00 46.28 86 GLY A N 1
ATOM 622 C CA . GLY A 1 86 ? -57.157 -47.820 76.431 1.00 46.28 86 GLY A CA 1
ATOM 623 C C . GLY A 1 86 ? -57.174 -46.558 77.287 1.00 46.28 86 GLY A C 1
ATOM 624 O O . GLY A 1 86 ? -56.219 -46.258 77.995 1.00 46.28 86 GLY A O 1
ATOM 625 N N . LEU A 1 87 ? -58.342 -45.920 77.324 1.00 49.19 87 LEU A N 1
ATOM 626 C CA . LEU A 1 87 ? -58.782 -45.035 78.399 1.00 49.19 87 LEU A CA 1
ATOM 627 C C . LEU A 1 87 ? -58.532 -45.670 79.779 1.00 49.19 87 LEU A C 1
ATOM 629 O O . LEU A 1 87 ? -59.150 -46.677 80.126 1.00 49.19 87 LEU A O 1
ATOM 633 N N . GLN A 1 88 ? -57.695 -45.024 80.591 1.00 43.72 88 GLN A N 1
ATOM 634 C CA . GLN A 1 88 ? -57.692 -45.182 82.044 1.00 43.72 88 GLN A CA 1
ATOM 635 C C . GLN A 1 88 ? -57.706 -43.775 82.671 1.00 43.72 88 GLN A C 1
ATOM 637 O O . GLN A 1 88 ? -56.751 -43.019 82.478 1.00 43.72 88 GLN A O 1
ATOM 642 N N . PRO A 1 89 ? -58.782 -43.363 83.371 1.00 49.34 89 PRO A N 1
ATOM 643 C CA . PRO A 1 89 ? -58.863 -42.026 83.945 1.00 49.34 89 PRO A CA 1
ATOM 644 C C . PRO A 1 89 ? -57.969 -41.956 85.187 1.00 49.34 89 PRO A C 1
ATOM 646 O O . PRO A 1 89 ? -58.306 -42.470 86.251 1.00 49.34 89 PRO A O 1
ATOM 649 N N . SER A 1 90 ? -56.801 -41.340 85.023 1.00 50.88 90 SER A N 1
ATOM 650 C CA . SER A 1 90 ? -55.890 -40.978 86.111 1.00 50.88 90 SER A CA 1
ATOM 651 C C . SER A 1 90 ? -56.233 -39.586 86.662 1.00 50.88 90 SER A C 1
ATOM 653 O O . SER A 1 90 ? -56.825 -38.769 85.954 1.00 50.88 90 SER A O 1
ATOM 655 N N . PRO A 1 91 ? -55.933 -39.328 87.944 1.00 44.97 91 PRO A N 1
ATOM 656 C CA . PRO A 1 91 ? -56.626 -38.332 88.747 1.00 44.97 91 PRO A CA 1
ATOM 657 C C . PRO A 1 91 ? -56.257 -36.904 88.340 1.00 44.97 91 PRO A C 1
ATOM 659 O O . PRO A 1 91 ? -55.105 -36.613 88.022 1.00 44.97 91 PRO A O 1
ATOM 662 N N . GLN A 1 92 ? -57.258 -36.022 88.396 1.00 45.59 92 GLN A N 1
ATOM 663 C CA . GLN A 1 92 ? -57.154 -34.576 88.217 1.00 45.59 92 GLN A CA 1
ATOM 664 C C . GLN A 1 92 ? -55.938 -34.016 88.975 1.00 45.59 92 GLN A C 1
ATOM 666 O O . GLN A 1 92 ? -55.954 -33.893 90.199 1.00 45.59 92 GLN A O 1
ATOM 671 N N . ARG A 1 93 ? -54.875 -33.685 88.233 1.00 42.25 93 ARG A N 1
ATOM 672 C CA . ARG A 1 93 ? -53.745 -32.885 88.709 1.00 42.25 93 ARG A CA 1
ATOM 673 C C . ARG A 1 93 ? -53.836 -31.493 88.104 1.00 42.25 93 ARG A C 1
ATOM 675 O O . ARG A 1 93 ? -53.928 -31.314 86.895 1.00 42.25 93 ARG A O 1
ATOM 682 N N . SER A 1 94 ? -53.787 -30.518 88.989 1.00 51.06 94 SER A N 1
ATOM 683 C CA . SER A 1 94 ? -53.918 -29.079 88.795 1.00 51.06 94 SER A CA 1
ATOM 684 C C . SER A 1 94 ? -52.695 -28.430 88.111 1.00 51.06 94 SER A C 1
ATOM 686 O O . SER A 1 94 ? -52.261 -27.370 88.539 1.00 51.06 94 SER A O 1
ATOM 688 N N . SER A 1 95 ? -52.107 -29.058 87.082 1.00 51.88 95 SER A N 1
ATOM 689 C CA . SER A 1 95 ? -50.832 -28.639 86.454 1.00 51.88 95 SER A CA 1
ATOM 690 C C . SER A 1 95 ? -50.948 -28.179 84.990 1.00 51.88 95 SER A C 1
ATOM 692 O O . SER A 1 95 ? -49.943 -28.068 84.298 1.00 51.88 95 SER A O 1
ATOM 694 N N . LEU A 1 96 ? -52.166 -27.929 84.494 1.00 53.62 96 LEU A N 1
ATOM 695 C CA . LEU A 1 96 ? -52.421 -27.506 83.105 1.00 53.62 96 LEU A CA 1
ATOM 696 C C . LEU A 1 96 ? -51.998 -26.053 82.802 1.00 53.62 96 LEU A C 1
ATOM 698 O O . LEU A 1 96 ? -51.884 -25.694 81.632 1.00 53.62 96 LEU A O 1
ATOM 702 N N . SER A 1 97 ? -51.753 -25.216 83.819 1.00 57.91 97 SER A N 1
ATOM 703 C CA . SER A 1 97 ? -51.326 -23.822 83.619 1.00 57.91 97 SER A CA 1
ATOM 704 C C . SER A 1 97 ? -49.840 -23.700 83.258 1.00 57.91 97 SER A C 1
ATOM 706 O O . SER A 1 97 ? -49.507 -22.985 82.320 1.00 57.91 97 SER A O 1
ATOM 708 N N . GLU A 1 98 ? -48.951 -24.455 83.913 1.00 59.25 98 GLU A N 1
ATOM 709 C CA . GLU A 1 98 ? -47.495 -24.367 83.687 1.00 59.25 98 GLU A CA 1
ATOM 710 C C . GLU A 1 98 ? -47.080 -24.875 82.295 1.00 59.25 98 GLU A C 1
ATOM 712 O O . GLU A 1 98 ? -46.177 -24.329 81.663 1.00 59.25 98 GLU A O 1
ATOM 717 N N . THR A 1 99 ? -47.774 -25.887 81.762 1.00 69.75 99 THR A N 1
ATOM 718 C CA . THR A 1 99 ? -47.520 -26.390 80.401 1.00 69.75 99 THR A CA 1
ATOM 719 C C . THR A 1 99 ? -47.955 -25.403 79.319 1.00 69.75 99 THR A C 1
ATOM 721 O O . THR A 1 99 ? -47.364 -25.378 78.241 1.00 69.75 99 THR A O 1
ATOM 724 N N . SER A 1 100 ? -48.974 -24.584 79.599 1.00 73.31 100 SER A N 1
ATOM 725 C CA . SER A 1 100 ? -49.435 -23.541 78.678 1.00 73.31 100 SER A CA 1
ATOM 726 C C . SER A 1 100 ? -48.424 -22.400 78.590 1.00 73.31 100 SER A C 1
ATOM 728 O O . SER A 1 100 ? -48.137 -21.932 77.492 1.00 73.31 100 SER A O 1
ATOM 730 N N . GLU A 1 101 ? -47.851 -21.986 79.722 1.00 76.88 101 GLU A N 1
ATOM 731 C CA . GLU A 1 101 ? -46.856 -20.906 79.778 1.00 76.88 101 GLU A CA 1
ATOM 732 C C . GLU A 1 101 ? -45.552 -21.287 79.061 1.00 76.88 101 GLU A C 1
ATOM 734 O O . GLU A 1 101 ? -45.017 -20.505 78.268 1.00 76.88 101 GLU A O 1
ATOM 739 N N . LEU A 1 102 ? -45.075 -22.523 79.252 1.00 82.81 102 LEU A N 1
ATOM 740 C CA . LEU A 1 102 ? -43.893 -23.029 78.546 1.00 82.81 102 LEU A CA 1
ATOM 741 C C . LEU A 1 102 ? -44.118 -23.115 77.030 1.00 82.81 102 LEU A C 1
ATOM 743 O O . LEU A 1 102 ? -43.228 -22.768 76.256 1.00 82.81 102 LEU A O 1
ATOM 747 N N . SER A 1 103 ? -45.312 -23.539 76.602 1.00 85.69 103 SER A N 1
ATOM 748 C CA . SER A 1 103 ? -45.678 -23.587 75.182 1.00 85.69 103 SER A CA 1
ATOM 749 C C . SER A 1 103 ? -45.646 -22.195 74.555 1.00 85.69 103 SER A C 1
ATOM 751 O O . SER A 1 103 ? -45.050 -22.016 73.495 1.00 85.69 103 SER A O 1
ATOM 753 N N . THR A 1 104 ? -46.216 -21.191 75.230 1.00 89.44 104 THR A N 1
ATOM 754 C CA . THR A 1 104 ? -46.213 -19.811 74.723 1.00 89.44 104 THR A CA 1
ATOM 755 C C . THR A 1 104 ? -44.807 -19.221 74.628 1.00 89.44 104 THR A C 1
ATOM 757 O O . THR A 1 104 ? -44.492 -18.573 73.634 1.00 89.44 104 THR A O 1
ATOM 760 N N . ALA A 1 105 ? -43.931 -19.507 75.597 1.00 90.06 105 ALA A N 1
ATOM 761 C CA . ALA A 1 105 ? -42.547 -19.036 75.569 1.00 90.06 105 ALA A CA 1
ATOM 762 C C . ALA A 1 105 ? -41.735 -19.669 74.423 1.00 90.06 105 ALA A C 1
ATOM 764 O O . ALA A 1 105 ? -40.937 -18.993 73.773 1.00 90.06 105 ALA A O 1
ATOM 765 N N . VAL A 1 106 ? -41.954 -20.959 74.140 1.00 92.00 106 VAL A N 1
ATOM 766 C CA . VAL A 1 106 ? -41.316 -21.645 73.005 1.00 92.00 106 VAL A CA 1
ATOM 767 C C . VAL A 1 106 ? -41.823 -21.088 71.677 1.00 92.00 106 VAL A C 1
ATOM 769 O O . VAL A 1 106 ? -41.017 -20.815 70.789 1.00 92.00 106 VAL A O 1
ATOM 772 N N . GLU A 1 107 ? -43.132 -20.879 71.533 1.00 94.06 107 GLU A N 1
ATOM 773 C CA . GLU A 1 107 ? -43.707 -20.277 70.325 1.00 94.06 107 GLU A CA 1
ATOM 774 C C . GLU A 1 107 ? -43.158 -18.871 70.062 1.00 94.06 107 GLU A C 1
ATOM 776 O O . GLU A 1 107 ? -42.839 -18.534 68.920 1.00 94.06 107 GLU A O 1
ATOM 781 N N . GLU A 1 108 ? -43.017 -18.057 71.107 1.00 93.12 108 GLU A N 1
ATOM 782 C CA . GLU A 1 108 ? -42.479 -16.703 70.997 1.00 93.12 108 GLU A CA 1
ATOM 783 C C . GLU A 1 108 ? -40.992 -16.712 70.628 1.00 93.12 108 GLU A C 1
ATOM 785 O O . GLU A 1 108 ? -40.597 -16.019 69.688 1.00 93.12 108 GLU A O 1
ATOM 790 N N . HIS A 1 109 ? -40.186 -17.572 71.259 1.00 95.00 109 HIS A N 1
ATOM 791 C CA . HIS A 1 109 ? -38.784 -17.749 70.878 1.00 95.00 109 HIS A CA 1
ATOM 792 C C . HIS A 1 109 ? -38.649 -18.214 69.419 1.00 95.00 109 HIS A C 1
ATOM 794 O O . HIS A 1 109 ? -37.776 -17.730 68.697 1.00 95.00 109 HIS A O 1
ATOM 800 N N . VAL A 1 110 ? -39.480 -19.155 68.958 1.00 96.50 110 VAL A N 1
ATOM 801 C CA . VAL A 1 110 ? -39.446 -19.629 67.564 1.00 96.50 110 VAL A CA 1
ATOM 802 C C . VAL A 1 110 ? -39.852 -18.514 66.599 1.00 96.50 110 VAL A C 1
ATOM 804 O O . VAL A 1 110 ? -39.202 -18.334 65.573 1.00 96.50 110 VAL A O 1
ATOM 807 N N . ARG A 1 111 ? -40.876 -17.714 66.918 1.00 95.88 111 ARG A N 1
ATOM 808 C CA . ARG A 1 111 ? -41.224 -16.538 66.101 1.00 95.88 111 ARG A CA 1
ATOM 809 C C . ARG A 1 111 ? -40.086 -15.526 66.045 1.00 95.88 111 ARG A C 1
ATOM 811 O O . ARG A 1 111 ? -39.801 -15.004 64.971 1.00 95.88 111 ARG A O 1
ATOM 818 N N . GLN A 1 112 ? -39.428 -15.265 67.171 1.00 96.56 112 GLN A N 1
ATOM 819 C CA . GLN A 1 112 ? -38.318 -14.320 67.234 1.00 96.56 112 GLN A CA 1
ATOM 820 C C . GLN A 1 112 ? -37.109 -14.806 66.425 1.00 96.56 112 GLN A C 1
ATOM 822 O O . GLN A 1 112 ? -36.526 -14.021 65.679 1.00 96.56 112 GLN A O 1
ATOM 827 N N . SER A 1 113 ? -36.761 -16.093 66.510 1.00 97.12 113 SER A N 1
ATOM 828 C CA . SER A 1 113 ? -35.655 -16.655 65.729 1.00 97.12 113 SER A CA 1
ATOM 829 C C . SER A 1 113 ? -35.957 -16.691 64.230 1.00 97.12 113 SER A C 1
ATOM 831 O O . SER A 1 113 ? -35.064 -16.416 63.430 1.00 97.12 113 SER A O 1
ATOM 833 N N . ILE A 1 114 ? -37.208 -16.966 63.839 1.00 97.06 114 ILE A N 1
ATOM 834 C CA . ILE A 1 114 ? -37.648 -16.864 62.440 1.00 97.06 114 ILE A CA 1
ATOM 835 C C . ILE A 1 114 ? -37.509 -15.420 61.951 1.00 97.06 114 ILE A C 1
ATOM 837 O O . ILE A 1 114 ? -36.880 -15.201 60.920 1.00 97.06 114 ILE A O 1
ATOM 841 N N . ALA A 1 115 ? -38.004 -14.437 62.706 1.00 96.25 115 ALA A N 1
ATOM 842 C CA . ALA A 1 115 ? -37.900 -13.028 62.329 1.00 96.25 115 ALA A CA 1
ATOM 843 C C . ALA A 1 115 ? -36.436 -12.560 62.210 1.00 96.25 115 ALA A C 1
ATOM 845 O O . ALA A 1 115 ? -36.089 -11.817 61.292 1.00 96.25 115 ALA A O 1
ATOM 846 N N . GLU A 1 116 ? -35.551 -13.018 63.100 1.00 97.44 116 GLU A N 1
ATOM 847 C CA . GLU A 1 116 ? -34.120 -12.717 63.015 1.00 97.44 116 GLU A CA 1
ATOM 848 C C . GLU A 1 116 ? -33.468 -13.357 61.779 1.00 97.44 116 GLU A C 1
ATOM 850 O O . GLU A 1 116 ? -32.681 -12.706 61.086 1.00 97.44 116 GLU A O 1
ATOM 855 N N . LEU A 1 117 ? -33.799 -14.614 61.471 1.00 97.50 117 LEU A N 1
ATOM 856 C CA . LEU A 1 117 ? -33.318 -15.299 60.269 1.00 97.50 117 LEU A CA 1
ATOM 857 C C . LEU A 1 117 ? -33.815 -14.618 58.991 1.00 97.50 117 LEU A C 1
ATOM 859 O O . LEU A 1 117 ? -33.025 -14.432 58.066 1.00 97.50 117 LEU A O 1
ATOM 863 N N . GLU A 1 118 ? -35.080 -14.204 58.946 1.00 97.75 118 GLU A N 1
ATOM 864 C CA . GLU A 1 118 ? -35.656 -13.454 57.827 1.00 97.75 118 GLU A CA 1
ATOM 865 C C . GLU A 1 118 ? -34.958 -12.103 57.640 1.00 97.75 118 GLU A C 1
ATOM 867 O O . GLU A 1 118 ? -34.583 -11.759 56.519 1.00 97.75 118 GLU A O 1
ATOM 872 N N . ALA A 1 119 ? -34.695 -11.369 58.726 1.00 97.12 119 ALA A N 1
ATOM 873 C CA . ALA A 1 119 ? -33.965 -10.104 58.669 1.00 97.12 119 ALA A CA 1
ATOM 874 C C . ALA A 1 119 ? -32.518 -10.288 58.177 1.00 97.12 119 ALA A C 1
ATOM 876 O O . ALA A 1 119 ? -32.037 -9.516 57.343 1.00 97.12 119 ALA A O 1
ATOM 877 N N . ARG A 1 120 ? -31.823 -11.334 58.646 1.00 98.06 120 ARG A N 1
ATOM 878 C CA . ARG A 1 120 ? -30.467 -11.676 58.179 1.00 98.06 120 ARG A CA 1
ATOM 879 C C . ARG A 1 120 ? -30.464 -12.078 56.706 1.00 98.06 120 ARG A C 1
ATOM 881 O O . ARG A 1 120 ? -29.587 -11.636 55.969 1.00 98.06 120 ARG A O 1
ATOM 888 N N . LEU A 1 121 ? -31.440 -12.875 56.270 1.00 97.56 121 LEU A N 1
ATOM 889 C CA . LEU A 1 121 ? -31.583 -13.275 54.871 1.00 97.56 121 LEU A CA 1
ATOM 890 C C . LEU A 1 121 ? -31.857 -12.063 53.975 1.00 97.56 121 LEU A C 1
ATOM 892 O O . LEU A 1 121 ? -31.223 -11.930 52.933 1.00 97.56 121 LEU A O 1
ATOM 896 N N . ALA A 1 122 ? -32.751 -11.164 54.390 1.00 97.19 122 ALA A N 1
ATOM 897 C CA . ALA A 1 122 ? -33.048 -9.940 53.653 1.00 97.19 122 ALA A CA 1
ATOM 898 C C . ALA A 1 122 ? -31.809 -9.043 53.517 1.00 97.19 122 ALA A C 1
ATOM 900 O O . ALA A 1 122 ? -31.518 -8.572 52.421 1.00 97.19 122 ALA A O 1
ATOM 901 N N . SER A 1 123 ? -31.042 -8.873 54.598 1.00 97.81 123 SER A N 1
ATOM 902 C CA . SER A 1 123 ? -29.781 -8.120 54.588 1.00 97.81 123 SER A CA 1
ATOM 903 C C . SER A 1 123 ? -28.736 -8.743 53.655 1.00 97.81 123 SER A C 1
ATOM 905 O O . SER A 1 123 ? -28.131 -8.042 52.846 1.00 97.81 123 SER A O 1
ATOM 907 N N . LEU A 1 124 ? -28.571 -10.072 53.691 1.00 98.06 124 LEU A N 1
ATOM 908 C CA . LEU A 1 124 ? -27.664 -10.786 52.785 1.00 98.06 124 LEU A CA 1
ATOM 909 C C . LEU A 1 124 ? -28.084 -10.648 51.320 1.00 98.06 124 LEU A C 1
ATOM 911 O O . LEU A 1 124 ? -27.239 -10.392 50.467 1.00 98.06 124 LEU A O 1
ATOM 915 N N . LEU A 1 125 ? -29.377 -10.800 51.020 1.00 98.19 125 LEU A N 1
ATOM 916 C CA . LEU A 1 125 ? -29.895 -10.631 49.662 1.00 98.19 125 LEU A CA 1
ATOM 917 C C . LEU A 1 125 ? -29.691 -9.202 49.167 1.00 98.19 125 LEU A C 1
ATOM 919 O O . LEU A 1 125 ? -29.262 -9.023 48.030 1.00 98.19 125 LEU A O 1
ATOM 923 N N . GLN A 1 126 ? -29.938 -8.205 50.018 1.00 97.75 126 GLN A N 1
ATOM 924 C CA . GLN A 1 126 ? -29.684 -6.811 49.684 1.00 97.75 126 GLN A CA 1
ATOM 925 C C . GLN A 1 126 ? -28.197 -6.579 49.382 1.00 97.75 126 GLN A C 1
ATOM 927 O O . GLN A 1 126 ? -27.882 -6.036 48.325 1.00 97.75 126 GLN A O 1
ATOM 932 N N . GLY A 1 127 ? -27.290 -7.071 50.231 1.00 98.19 127 GLY A N 1
ATOM 933 C CA . GLY A 1 127 ? -25.846 -6.967 50.001 1.00 98.19 127 GLY A CA 1
ATOM 934 C C . GLY A 1 127 ? -25.411 -7.605 48.680 1.00 98.19 127 GLY A C 1
ATOM 935 O O . GLY A 1 127 ? -24.766 -6.952 47.868 1.00 98.19 127 GLY A O 1
ATOM 936 N N . VAL A 1 128 ? -25.857 -8.834 48.398 1.00 98.25 128 VAL A N 1
ATOM 937 C CA . VAL A 1 128 ? -25.556 -9.514 47.123 1.00 98.25 128 VAL A CA 1
ATOM 938 C C . VAL A 1 128 ? -26.126 -8.744 45.929 1.00 98.25 128 VAL A C 1
ATOM 940 O O . VAL A 1 128 ? -25.480 -8.671 44.885 1.00 98.25 128 VAL A O 1
ATOM 943 N N . THR A 1 129 ? -27.321 -8.156 46.054 1.00 98.31 129 THR A N 1
ATOM 944 C CA . THR A 1 129 ? -27.900 -7.351 44.968 1.00 98.31 129 THR A CA 1
ATOM 945 C C . THR A 1 129 ? -27.146 -6.044 44.735 1.00 98.31 129 THR A C 1
ATOM 947 O O . THR A 1 129 ? -26.985 -5.650 43.582 1.00 98.31 129 THR A O 1
ATOM 950 N N . GLU A 1 130 ? -26.661 -5.391 45.793 1.00 98.31 130 GLU A N 1
ATOM 951 C CA . GLU A 1 130 ? -25.843 -4.180 45.698 1.00 98.31 130 GLU A CA 1
ATOM 952 C C . GLU A 1 130 ? -24.478 -4.498 45.078 1.00 98.31 130 GLU A C 1
ATOM 954 O O . GLU A 1 130 ? -24.090 -3.844 44.109 1.00 98.31 130 GLU A O 1
ATOM 959 N N . ASP A 1 131 ? -23.803 -5.552 45.542 1.00 98.38 131 ASP A N 1
ATOM 960 C CA . ASP A 1 131 ? -22.524 -6.007 44.988 1.00 98.38 131 ASP A CA 1
ATOM 961 C C . ASP A 1 131 ? -22.661 -6.336 43.497 1.00 98.38 131 ASP A C 1
ATOM 963 O O . ASP A 1 131 ? -21.928 -5.787 42.670 1.00 98.38 131 ASP A O 1
ATOM 967 N N . LEU A 1 132 ? -23.674 -7.128 43.126 1.00 98.44 132 LEU A N 1
ATOM 968 C CA . LEU A 1 132 ? -23.938 -7.477 41.731 1.00 98.44 132 LEU A CA 1
ATOM 969 C C . LEU A 1 132 ? -24.255 -6.240 40.878 1.00 98.44 132 LEU A C 1
ATOM 971 O O . LEU A 1 132 ? -23.800 -6.144 39.739 1.00 98.44 132 LEU A O 1
ATOM 975 N N . ALA A 1 133 ? -25.000 -5.269 41.412 1.00 98.19 133 ALA A N 1
ATOM 976 C CA . ALA A 1 133 ? -25.263 -4.016 40.710 1.00 98.19 133 ALA A CA 1
ATOM 977 C C . ALA A 1 133 ? -23.974 -3.209 40.485 1.00 98.19 133 ALA A C 1
ATOM 979 O O . ALA A 1 133 ? -23.789 -2.638 39.405 1.00 98.19 133 ALA A O 1
ATOM 980 N N . THR A 1 134 ? -23.062 -3.182 41.464 1.00 98.50 134 THR A N 1
ATOM 981 C CA . THR A 1 134 ? -21.760 -2.522 41.292 1.00 98.50 134 THR A CA 1
ATOM 982 C C . THR A 1 134 ? -20.881 -3.232 40.269 1.00 98.50 134 THR A C 1
ATOM 984 O O . THR A 1 134 ? -20.256 -2.556 39.450 1.00 98.50 134 THR A O 1
ATOM 987 N N . ASP A 1 135 ? -20.868 -4.564 40.257 1.00 98.19 135 ASP A N 1
ATOM 988 C CA . ASP A 1 135 ? -20.073 -5.350 39.313 1.00 98.19 135 ASP A CA 1
ATOM 989 C C . ASP A 1 135 ? -20.590 -5.207 37.882 1.00 98.19 135 ASP A C 1
ATOM 991 O O . ASP A 1 135 ? -19.805 -4.902 36.983 1.00 98.19 135 ASP A O 1
ATOM 995 N N . ILE A 1 136 ? -21.911 -5.270 37.678 1.00 98.12 136 ILE A N 1
ATOM 996 C CA . ILE A 1 136 ? -22.530 -4.976 36.376 1.00 98.12 136 ILE A CA 1
ATOM 997 C C . ILE A 1 136 ? -22.157 -3.559 35.916 1.00 98.12 136 ILE A C 1
ATOM 999 O O . ILE A 1 136 ? -21.819 -3.353 34.749 1.00 98.12 136 ILE A O 1
ATOM 1003 N N . GLY A 1 137 ? -22.171 -2.575 36.820 1.00 98.25 137 GLY A N 1
ATOM 1004 C CA . GLY A 1 137 ? -21.767 -1.205 36.504 1.00 98.25 137 GLY A CA 1
ATOM 1005 C C . GLY A 1 137 ? -20.301 -1.094 36.067 1.00 98.25 137 GLY A C 1
ATOM 1006 O O . GLY A 1 137 ? -19.999 -0.404 35.089 1.00 98.25 137 GLY A O 1
ATOM 1007 N N . ARG A 1 138 ? -19.386 -1.795 36.748 1.00 98.56 138 ARG A N 1
ATOM 1008 C CA . ARG A 1 138 ? -17.957 -1.838 36.389 1.00 98.56 138 ARG A CA 1
ATOM 1009 C C . ARG A 1 138 ? -17.735 -2.514 35.037 1.00 98.56 138 ARG A C 1
ATOM 1011 O O . ARG A 1 138 ? -16.989 -1.982 34.216 1.00 98.56 138 ARG A O 1
ATOM 1018 N N . GLU A 1 139 ? -18.395 -3.641 34.778 1.00 98.44 139 GLU A N 1
ATOM 1019 C CA . GLU A 1 139 ? -18.290 -4.351 33.497 1.00 98.44 139 GLU A CA 1
ATOM 1020 C C . GLU A 1 139 ? -18.828 -3.514 32.335 1.00 98.44 139 GLU A C 1
ATOM 1022 O O . GLU A 1 139 ? -18.178 -3.424 31.293 1.00 98.44 139 GLU A O 1
ATOM 1027 N N . GLN A 1 140 ? -19.960 -2.829 32.514 1.00 98.31 140 GLN A N 1
ATOM 1028 C CA . GLN A 1 140 ? -20.500 -1.917 31.502 1.00 98.31 140 GLN A CA 1
ATOM 1029 C C . GLN A 1 140 ? -19.526 -0.776 31.178 1.00 98.31 140 GLN A C 1
ATOM 1031 O O . GLN A 1 140 ? -19.314 -0.459 30.006 1.00 98.31 140 GLN A O 1
ATOM 1036 N N . GLN A 1 141 ? -18.890 -0.183 32.194 1.00 98.31 141 GLN A N 1
ATOM 1037 C CA . GLN A 1 141 ? -17.861 0.842 31.986 1.00 98.31 141 GLN A CA 1
ATOM 1038 C C . GLN A 1 141 ? -16.639 0.284 31.250 1.00 98.31 141 GLN A C 1
ATOM 1040 O O . GLN A 1 141 ? -16.125 0.930 30.335 1.00 98.31 141 GLN A O 1
ATOM 1045 N N . HIS A 1 142 ? -16.190 -0.917 31.613 1.00 98.31 142 HIS A N 1
ATOM 1046 C CA . HIS A 1 142 ? -15.074 -1.580 30.946 1.00 98.31 142 HIS A CA 1
ATOM 1047 C C . HIS A 1 142 ? -15.379 -1.865 29.467 1.00 98.31 142 HIS A C 1
ATOM 1049 O O . HIS A 1 142 ? -14.575 -1.519 28.601 1.00 98.31 142 HIS A O 1
ATOM 1055 N N . LEU A 1 143 ? -16.563 -2.404 29.159 1.00 98.38 143 LEU A N 1
ATOM 1056 C CA . LEU A 1 143 ? -17.012 -2.643 27.782 1.00 98.38 143 LEU A CA 1
ATOM 1057 C C . LEU A 1 143 ? -17.081 -1.346 26.968 1.00 98.38 143 LEU A C 1
ATOM 1059 O O . LEU A 1 143 ? -16.636 -1.319 25.822 1.00 98.38 143 LEU A O 1
ATOM 1063 N N . MET A 1 144 ? -17.568 -0.258 27.567 1.00 98.62 144 MET A N 1
ATOM 1064 C CA . MET A 1 144 ? -17.610 1.053 26.917 1.00 98.62 144 MET A CA 1
ATOM 1065 C C . MET A 1 144 ? -16.203 1.579 26.587 1.00 98.62 144 MET A C 1
ATOM 1067 O O . MET A 1 144 ? -15.981 2.095 25.493 1.00 98.62 144 MET A O 1
ATOM 1071 N N . LEU A 1 145 ? -15.233 1.417 27.494 1.00 98.50 145 LEU A N 1
ATOM 1072 C CA . LEU A 1 145 ? -13.837 1.798 27.241 1.00 98.50 145 LEU A CA 1
ATOM 1073 C C . LEU A 1 145 ? -13.194 0.941 26.144 1.00 98.50 145 LEU A C 1
ATOM 1075 O O . LEU A 1 145 ? -12.467 1.473 25.306 1.00 98.50 145 LEU A O 1
ATOM 1079 N N . MET A 1 146 ? -13.466 -0.366 26.123 1.00 98.38 146 MET A N 1
ATOM 1080 C CA . MET A 1 146 ? -12.994 -1.246 25.052 1.00 98.38 146 MET A CA 1
ATOM 1081 C C . MET A 1 146 ? -13.580 -0.845 23.696 1.00 98.38 146 MET A C 1
ATOM 1083 O O . MET A 1 146 ? -12.854 -0.820 22.704 1.00 98.38 146 MET A O 1
ATOM 1087 N N . GLN A 1 147 ? -14.865 -0.489 23.650 1.00 98.00 147 GLN A N 1
ATOM 1088 C CA . GLN A 1 147 ? -15.510 -0.014 22.430 1.00 98.00 147 GLN A CA 1
ATOM 1089 C C . GLN A 1 147 ? -14.875 1.286 21.917 1.00 98.00 147 GLN A C 1
ATOM 1091 O O . GLN A 1 147 ? -14.499 1.349 20.751 1.00 98.00 147 GLN A O 1
ATOM 1096 N N . ASP A 1 148 ? -14.649 2.275 22.787 1.00 98.56 148 ASP A N 1
ATOM 1097 C CA . ASP A 1 148 ? -13.965 3.525 22.419 1.00 98.56 148 ASP A CA 1
ATOM 1098 C C . ASP A 1 148 ? -12.534 3.277 21.901 1.00 98.56 148 ASP A C 1
ATOM 1100 O O . ASP A 1 148 ? -12.088 3.904 20.938 1.00 98.56 148 ASP A O 1
ATOM 1104 N N . GLN A 1 149 ? -11.808 2.321 22.490 1.00 98.25 149 GLN A N 1
ATOM 1105 C CA . GLN A 1 149 ? -10.487 1.929 21.991 1.00 98.25 149 GLN A CA 1
ATOM 1106 C C . GLN A 1 149 ? -10.555 1.267 20.612 1.00 98.25 149 GLN A C 1
ATOM 1108 O O . GLN A 1 149 ? -9.744 1.607 19.747 1.00 98.25 149 GLN A O 1
ATOM 1113 N N . MET A 1 150 ? -11.510 0.362 20.386 1.00 97.94 150 MET A N 1
ATOM 1114 C CA . MET A 1 150 ? -11.713 -0.255 19.073 1.00 97.94 150 MET A CA 1
ATOM 1115 C C . MET A 1 150 ? -12.079 0.789 18.016 1.00 97.94 150 MET A C 1
ATOM 1117 O O . MET A 1 150 ? -11.513 0.766 16.924 1.00 97.94 150 MET A O 1
ATOM 1121 N N . ASP A 1 151 ? -12.950 1.744 18.344 1.00 98.38 151 ASP A N 1
ATOM 1122 C CA . ASP A 1 151 ? -13.344 2.817 17.429 1.00 98.38 151 ASP A CA 1
ATOM 1123 C C . ASP A 1 151 ? -12.147 3.710 17.069 1.00 98.38 151 ASP A C 1
ATOM 1125 O O . ASP A 1 151 ? -11.923 4.024 15.896 1.00 98.38 151 ASP A O 1
ATOM 1129 N N . LYS A 1 152 ? -11.309 4.062 18.054 1.00 98.44 152 LYS A N 1
ATOM 1130 C CA . LYS A 1 152 ? -10.056 4.802 17.827 1.00 98.44 152 LYS A CA 1
ATOM 1131 C C . LYS A 1 152 ? -9.092 4.033 16.927 1.00 98.44 152 LYS A C 1
ATOM 1133 O O . LYS A 1 152 ? -8.540 4.615 15.993 1.00 98.44 152 LYS A O 1
ATOM 1138 N N . GLN A 1 153 ? -8.899 2.738 17.175 1.00 98.19 153 GLN A N 1
ATOM 1139 C CA . GLN A 1 153 ? -8.053 1.892 16.329 1.00 98.19 153 GLN A CA 1
ATOM 1140 C C . GLN A 1 153 ? -8.612 1.781 14.905 1.00 98.19 153 GLN A C 1
ATOM 1142 O O . GLN A 1 153 ? -7.855 1.903 13.942 1.00 98.19 153 GLN A O 1
ATOM 1147 N N . GLY A 1 154 ? -9.932 1.643 14.757 1.00 98.25 154 GLY A N 1
ATOM 1148 C CA . GLY A 1 154 ? -10.610 1.636 13.462 1.00 98.25 154 GLY A CA 1
ATOM 1149 C C . GLY A 1 154 ? -10.389 2.931 12.676 1.00 98.25 154 GLY A C 1
ATOM 1150 O O . GLY A 1 154 ? -10.064 2.886 11.489 1.00 98.25 154 GLY A O 1
ATOM 1151 N N . GLN A 1 155 ? -10.481 4.089 13.335 1.00 98.56 155 GLN A N 1
ATOM 1152 C CA . GLN A 1 155 ? -10.205 5.387 12.707 1.00 98.56 155 GLN A CA 1
ATOM 1153 C C . GLN A 1 155 ? -8.741 5.536 12.274 1.00 98.56 155 GLN A C 1
ATOM 1155 O O . GLN A 1 155 ? -8.477 6.046 11.182 1.00 98.56 155 GLN A O 1
ATOM 1160 N N . ILE A 1 156 ? -7.789 5.084 13.098 1.00 98.25 156 ILE A N 1
ATOM 1161 C CA . ILE A 1 156 ? -6.357 5.100 12.757 1.00 98.25 156 ILE A CA 1
ATOM 1162 C C . ILE A 1 156 ? -6.102 4.228 11.525 1.00 98.25 156 ILE A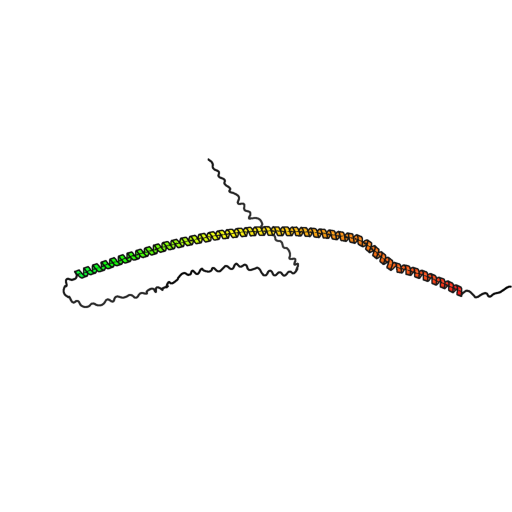 C 1
ATOM 1164 O O . ILE A 1 156 ? -5.508 4.701 10.558 1.00 98.25 156 ILE A O 1
ATOM 1168 N N . MET A 1 157 ? -6.624 3.002 11.513 1.00 98.25 157 MET A N 1
ATOM 1169 C CA . MET A 1 157 ? -6.458 2.072 10.395 1.00 98.25 157 MET A CA 1
ATOM 1170 C C . MET A 1 157 ? -7.073 2.616 9.100 1.00 98.25 157 MET A C 1
ATOM 1172 O O . MET A 1 157 ? -6.462 2.542 8.035 1.00 98.25 157 MET A O 1
ATOM 1176 N N . LEU A 1 158 ? -8.262 3.225 9.177 1.00 98.56 158 LEU A N 1
ATOM 1177 C CA . LEU A 1 158 ? -8.900 3.863 8.025 1.00 98.56 158 LEU A CA 1
ATOM 1178 C C . LEU A 1 158 ? -8.042 5.008 7.470 1.00 98.56 158 LEU A C 1
ATOM 1180 O O . LEU A 1 158 ? -7.896 5.146 6.254 1.00 98.56 158 LEU A O 1
ATOM 1184 N N . LYS A 1 159 ? -7.446 5.818 8.350 1.00 98.50 159 LYS A N 1
ATOM 1185 C CA . LYS A 1 159 ? -6.533 6.892 7.954 1.00 98.50 159 LYS A CA 1
ATOM 1186 C C . LYS A 1 159 ? -5.283 6.338 7.266 1.00 98.50 159 LYS A C 1
ATOM 1188 O O . LYS A 1 159 ? -4.910 6.844 6.210 1.00 98.50 159 LYS A O 1
ATOM 1193 N N . GLU A 1 160 ? -4.669 5.297 7.818 1.00 97.81 160 GLU A N 1
ATOM 1194 C CA . GLU A 1 160 ? -3.501 4.640 7.220 1.00 97.81 160 GLU A CA 1
ATOM 1195 C C . GLU A 1 160 ? -3.822 4.055 5.839 1.00 97.81 160 GLU A C 1
ATOM 1197 O O . GLU A 1 160 ? -3.062 4.266 4.892 1.00 97.81 160 GLU A O 1
ATOM 1202 N N . LEU A 1 161 ? -4.985 3.413 5.679 1.00 98.25 161 LEU A N 1
ATOM 1203 C CA . LEU A 1 161 ? -5.455 2.917 4.382 1.00 98.25 161 LEU A CA 1
ATOM 1204 C C . LEU A 1 161 ? -5.611 4.046 3.356 1.00 98.25 161 LEU A C 1
ATOM 1206 O O . LEU A 1 161 ? -5.179 3.901 2.211 1.00 98.25 161 LEU A O 1
ATOM 1210 N N . LEU A 1 162 ? -6.178 5.188 3.752 1.00 98.31 162 LEU A N 1
ATOM 1211 C CA . LEU A 1 162 ? -6.300 6.355 2.874 1.00 98.31 162 LEU A CA 1
ATOM 1212 C C . LEU A 1 162 ? -4.931 6.938 2.492 1.00 98.31 162 LEU A C 1
ATOM 1214 O O . LEU A 1 162 ? -4.723 7.314 1.336 1.00 98.31 162 LEU A O 1
ATOM 1218 N N . GLU A 1 163 ? -3.986 6.997 3.430 1.00 98.38 163 GLU A N 1
ATOM 1219 C CA . GLU A 1 163 ? -2.622 7.464 3.165 1.00 98.38 163 GLU A CA 1
ATOM 1220 C C . GLU A 1 163 ? -1.865 6.533 2.209 1.00 98.38 163 GLU A C 1
ATOM 1222 O O . GLU A 1 163 ? -1.221 7.010 1.269 1.00 98.38 163 GLU A O 1
ATOM 1227 N N . VAL A 1 164 ? -1.966 5.216 2.404 1.00 98.31 164 VAL A N 1
ATOM 1228 C CA . VAL A 1 164 ? -1.373 4.211 1.508 1.00 98.31 164 VAL A CA 1
ATOM 1229 C C . VAL A 1 164 ? -2.006 4.289 0.121 1.00 98.31 164 VAL A C 1
ATOM 1231 O O . VAL A 1 164 ? -1.281 4.336 -0.872 1.00 98.31 164 VAL A O 1
ATOM 1234 N N . ASN A 1 165 ? -3.334 4.391 0.035 1.00 98.25 165 ASN A N 1
ATOM 1235 C CA . ASN A 1 165 ? -4.035 4.534 -1.240 1.00 98.25 165 ASN A CA 1
ATOM 1236 C C . ASN A 1 165 ? -3.581 5.794 -1.997 1.00 98.25 165 ASN A C 1
ATOM 1238 O O . ASN A 1 165 ? -3.277 5.742 -3.188 1.00 98.25 165 ASN A O 1
ATOM 1242 N N . LYS A 1 166 ? -3.434 6.921 -1.291 1.00 98.50 166 LYS A N 1
ATOM 1243 C CA . LYS A 1 166 ? -2.905 8.161 -1.873 1.00 98.50 166 LYS A CA 1
ATOM 1244 C C . LYS A 1 166 ? -1.482 7.984 -2.413 1.00 98.50 166 LYS A C 1
ATOM 1246 O O . LYS A 1 166 ? -1.200 8.445 -3.518 1.00 98.50 166 LYS A O 1
ATOM 1251 N N . LYS A 1 167 ? -0.589 7.328 -1.662 1.00 98.06 167 LYS A N 1
ATOM 1252 C CA . LYS A 1 167 ? 0.790 7.046 -2.108 1.00 98.06 167 LYS A CA 1
ATOM 1253 C C . LYS A 1 167 ? 0.817 6.116 -3.321 1.00 98.06 167 LYS A C 1
ATOM 1255 O O . LYS A 1 167 ? 1.577 6.366 -4.249 1.00 98.06 167 LYS A O 1
ATOM 1260 N N . MET A 1 168 ? -0.039 5.097 -3.344 1.00 97.69 168 MET A N 1
ATOM 1261 C CA . MET A 1 168 ? -0.172 4.184 -4.479 1.00 97.69 168 MET A CA 1
ATOM 1262 C C . MET A 1 168 ? -0.602 4.927 -5.749 1.00 97.69 168 MET A C 1
ATOM 1264 O O . MET A 1 168 ? -0.012 4.719 -6.806 1.00 97.69 168 MET A O 1
ATOM 1268 N N . GLU A 1 169 ? -1.600 5.808 -5.670 1.00 97.94 169 GLU A N 1
ATOM 1269 C CA . GLU A 1 169 ? -2.030 6.599 -6.830 1.00 97.94 169 GLU A CA 1
ATOM 1270 C C . GLU A 1 169 ? -0.929 7.555 -7.309 1.00 97.94 169 GLU A C 1
ATOM 1272 O O . GLU A 1 169 ? -0.659 7.648 -8.508 1.00 97.94 169 GLU A O 1
ATOM 1277 N N . GLN A 1 170 ? -0.204 8.193 -6.385 1.00 97.88 170 GLN A N 1
ATOM 1278 C CA . GLN A 1 170 ? 0.979 8.989 -6.731 1.00 97.88 170 GLN A CA 1
ATOM 1279 C C . GLN A 1 170 ? 2.032 8.143 -7.456 1.00 97.88 170 GLN A C 1
ATOM 1281 O O . GLN A 1 170 ? 2.523 8.543 -8.511 1.00 97.88 170 GLN A O 1
ATOM 1286 N N . GLU A 1 171 ? 2.329 6.946 -6.959 1.00 97.31 171 GLU A N 1
ATOM 1287 C CA . GLU A 1 171 ? 3.284 6.046 -7.596 1.00 97.31 171 GLU A CA 1
ATOM 1288 C C . GLU A 1 171 ? 2.816 5.596 -8.988 1.00 97.31 171 GLU A C 1
ATOM 1290 O O . GLU A 1 171 ? 3.609 5.601 -9.930 1.00 97.31 171 GLU A O 1
ATOM 1295 N N . LYS A 1 172 ? 1.528 5.274 -9.171 1.00 97.12 172 LYS A N 1
ATOM 1296 C CA . LYS A 1 172 ? 0.961 4.954 -10.493 1.00 97.12 172 LYS A CA 1
ATOM 1297 C C . LYS A 1 172 ? 1.163 6.104 -11.480 1.00 97.12 172 LYS A C 1
ATOM 1299 O O . LYS A 1 172 ? 1.600 5.865 -12.608 1.00 97.12 172 LYS A O 1
ATOM 1304 N N . THR A 1 173 ? 0.901 7.344 -11.058 1.00 96.81 173 THR A N 1
ATOM 1305 C CA . THR A 1 173 ? 1.125 8.529 -11.906 1.00 96.81 173 THR A CA 1
ATOM 1306 C C . THR A 1 173 ? 2.606 8.766 -12.206 1.00 96.81 173 THR A C 1
ATOM 1308 O O . THR A 1 173 ? 2.962 9.112 -13.331 1.00 96.81 173 THR A O 1
ATOM 1311 N N . GLN A 1 174 ? 3.497 8.509 -11.248 1.00 96.69 174 GLN A N 1
ATOM 1312 C CA . GLN A 1 174 ? 4.938 8.612 -11.467 1.00 96.69 174 GLN A CA 1
ATOM 1313 C C . GLN A 1 174 ? 5.434 7.542 -12.446 1.00 96.69 174 GLN A C 1
ATOM 1315 O O . GLN A 1 174 ? 6.192 7.847 -13.367 1.00 96.69 174 GLN A O 1
ATOM 1320 N N . ARG A 1 175 ? 4.981 6.293 -12.290 1.00 95.69 175 ARG A N 1
ATOM 1321 C CA . ARG A 1 175 ? 5.327 5.183 -13.187 1.00 95.69 175 ARG A CA 1
ATOM 1322 C C . ARG A 1 175 ? 4.861 5.462 -14.615 1.00 95.69 175 ARG A C 1
ATOM 1324 O O . ARG A 1 175 ? 5.634 5.245 -15.545 1.00 95.69 175 ARG A O 1
ATOM 1331 N N . SER A 1 176 ? 3.647 5.984 -14.800 1.00 96.06 176 SER A N 1
ATOM 1332 C CA . SER A 1 176 ? 3.142 6.330 -16.136 1.00 96.06 176 SER A CA 1
ATOM 1333 C C . SER A 1 176 ? 3.926 7.484 -16.771 1.00 96.06 176 SER A C 1
ATOM 1335 O O . SER A 1 176 ? 4.239 7.427 -17.961 1.00 96.06 176 SER A O 1
ATOM 1337 N N . PHE A 1 177 ? 4.334 8.484 -15.982 1.00 95.88 177 PHE A N 1
ATOM 1338 C CA . PHE A 1 177 ? 5.200 9.567 -16.451 1.00 95.88 177 PHE A CA 1
ATOM 1339 C C . PHE A 1 177 ? 6.579 9.059 -16.896 1.00 95.88 177 PHE A C 1
ATOM 1341 O O . PHE A 1 177 ? 7.038 9.398 -17.987 1.00 95.88 177 PHE A O 1
ATOM 1348 N N . VAL A 1 178 ? 7.219 8.199 -16.096 1.00 96.62 178 VAL A N 1
ATOM 1349 C CA . VAL A 1 178 ? 8.522 7.599 -16.434 1.00 96.62 178 VAL A CA 1
ATOM 1350 C C . VAL A 1 178 ? 8.420 6.716 -17.678 1.00 96.62 178 VAL A C 1
ATOM 1352 O O . VAL A 1 178 ? 9.273 6.789 -18.556 1.00 96.62 178 VAL A O 1
ATOM 1355 N N . GLN A 1 179 ? 7.364 5.911 -17.815 1.00 96.25 179 GLN A N 1
ATOM 1356 C CA . GLN A 1 179 ? 7.160 5.111 -19.027 1.00 96.25 179 GLN A CA 1
ATOM 1357 C C . GLN A 1 179 ? 7.004 5.986 -20.274 1.00 96.25 179 GLN A C 1
ATOM 1359 O O . GLN A 1 179 ? 7.567 5.664 -21.323 1.00 96.25 179 GLN A O 1
ATOM 1364 N N . ARG A 1 180 ? 6.277 7.103 -20.163 1.00 96.50 180 ARG A N 1
ATOM 1365 C CA . ARG A 1 180 ? 6.112 8.056 -21.263 1.00 96.50 180 ARG A CA 1
ATOM 1366 C C . ARG A 1 180 ? 7.442 8.695 -21.661 1.00 96.50 180 ARG A C 1
ATOM 1368 O O . ARG A 1 180 ? 7.772 8.682 -22.842 1.00 96.50 180 ARG A O 1
ATOM 1375 N N . SER A 1 181 ? 8.238 9.163 -20.699 1.00 95.81 181 SER A N 1
ATOM 1376 C CA . SER A 1 181 ? 9.539 9.784 -20.988 1.00 95.81 181 SER A CA 1
ATOM 1377 C C . SER A 1 181 ? 10.549 8.788 -21.573 1.00 95.81 181 SER A C 1
ATOM 1379 O O . SER A 1 181 ? 11.288 9.112 -22.507 1.00 95.81 181 SER A O 1
ATOM 1381 N N . VAL A 1 182 ? 10.545 7.537 -21.102 1.00 96.62 182 VAL A N 1
ATOM 1382 C CA . VAL A 1 182 ? 11.366 6.460 -21.677 1.00 96.62 182 VAL A CA 1
ATOM 1383 C C . VAL A 1 182 ? 10.934 6.160 -23.112 1.00 96.62 182 VAL A C 1
ATOM 1385 O O . VAL A 1 182 ? 11.780 6.001 -23.991 1.00 96.62 182 VAL A O 1
ATOM 1388 N N . ARG A 1 183 ? 9.628 6.132 -23.391 1.00 96.81 183 ARG A N 1
ATOM 1389 C CA . ARG A 1 183 ? 9.119 5.947 -24.753 1.00 96.81 183 ARG A CA 1
ATOM 1390 C C . ARG A 1 183 ? 9.534 7.092 -25.680 1.00 96.81 183 ARG A C 1
ATOM 1392 O O . ARG A 1 183 ? 10.075 6.822 -26.747 1.00 96.81 183 ARG A O 1
ATOM 1399 N N . GLU A 1 184 ? 9.348 8.340 -25.260 1.00 97.25 184 GLU A N 1
ATOM 1400 C CA . GLU A 1 184 ? 9.727 9.529 -26.037 1.00 97.25 184 GLU A CA 1
ATOM 1401 C C . GLU A 1 184 ? 11.238 9.570 -26.316 1.00 97.25 184 GLU A C 1
ATOM 1403 O O . GLU A 1 184 ? 11.664 9.793 -27.450 1.00 97.25 184 GLU A O 1
ATOM 1408 N N . SER A 1 185 ? 12.073 9.275 -25.316 1.00 95.88 185 SER A N 1
ATOM 1409 C CA . SER A 1 185 ? 13.532 9.209 -25.503 1.00 95.88 185 SER A CA 1
ATOM 1410 C C . SER A 1 185 ? 13.959 8.079 -26.448 1.00 95.88 185 SER A C 1
ATOM 1412 O O . SER A 1 185 ? 14.848 8.277 -27.280 1.00 95.88 185 SER A O 1
ATOM 1414 N N . ARG A 1 186 ? 13.298 6.915 -26.391 1.00 97.69 186 ARG A N 1
ATOM 1415 C CA . ARG A 1 186 ? 13.515 5.814 -27.342 1.00 97.69 186 ARG A CA 1
ATOM 1416 C C . ARG A 1 186 ? 13.130 6.212 -28.767 1.00 97.69 186 ARG A C 1
ATOM 1418 O O . ARG A 1 186 ? 13.872 5.897 -29.696 1.00 97.69 186 ARG A O 1
ATOM 1425 N N . GLU A 1 187 ? 12.001 6.892 -28.948 1.00 98.00 187 GLU A N 1
ATOM 1426 C CA . GLU A 1 187 ? 11.553 7.389 -30.255 1.00 98.00 187 GLU A CA 1
ATOM 1427 C C . GLU A 1 187 ? 12.552 8.412 -30.830 1.00 98.00 187 GLU A C 1
ATOM 1429 O O . GLU A 1 187 ? 12.935 8.306 -31.998 1.00 98.00 187 GLU A O 1
ATOM 1434 N N . LEU A 1 188 ? 13.080 9.322 -30.003 1.00 98.19 188 LEU A N 1
ATOM 1435 C CA . LEU A 1 188 ? 14.132 10.267 -30.403 1.00 98.19 188 LEU A CA 1
ATOM 1436 C C . LEU A 1 188 ? 15.430 9.569 -30.833 1.00 98.19 188 LEU A C 1
ATOM 1438 O O . LEU A 1 188 ? 15.991 9.906 -31.878 1.00 98.19 188 LEU A O 1
ATOM 1442 N N . LEU A 1 189 ? 15.899 8.581 -30.066 1.00 97.81 189 LEU A N 1
ATOM 1443 C CA . LEU A 1 189 ? 17.078 7.790 -30.433 1.00 97.81 189 LEU A CA 1
ATOM 1444 C C . LEU A 1 189 ? 16.859 7.033 -31.746 1.00 97.81 189 LEU A C 1
ATOM 1446 O O . LEU A 1 189 ? 17.745 7.006 -32.599 1.00 97.81 189 LEU A O 1
ATOM 1450 N N . HIS A 1 190 ? 15.669 6.464 -31.951 1.00 98.06 190 HIS A N 1
ATOM 1451 C CA . HIS A 1 190 ? 15.339 5.775 -33.195 1.00 98.06 190 HIS A CA 1
ATOM 1452 C C . HIS A 1 190 ? 15.384 6.725 -34.401 1.00 98.06 190 HIS A C 1
ATOM 1454 O O . HIS A 1 190 ? 15.979 6.391 -35.426 1.00 98.06 190 HIS A O 1
ATOM 1460 N N . MET A 1 191 ? 14.847 7.940 -34.257 1.00 97.94 191 MET A N 1
ATOM 1461 C CA . MET A 1 191 ? 14.935 8.985 -35.281 1.00 97.94 191 MET A CA 1
ATOM 1462 C C . MET A 1 191 ? 16.386 9.384 -35.594 1.00 97.94 191 MET A C 1
ATOM 1464 O O . MET A 1 191 ? 16.732 9.570 -36.763 1.00 97.94 191 MET A O 1
ATOM 1468 N N . GLN A 1 192 ? 17.257 9.481 -34.583 1.00 97.94 192 GLN A N 1
ATOM 1469 C CA . GLN A 1 192 ? 18.684 9.772 -34.780 1.00 97.94 192 GLN A CA 1
ATOM 1470 C C . GLN A 1 192 ? 19.413 8.639 -35.511 1.00 97.94 192 GLN A C 1
ATOM 1472 O O . GLN A 1 192 ? 20.157 8.912 -36.453 1.00 97.94 192 GLN A O 1
ATOM 1477 N N . ILE A 1 193 ? 19.158 7.381 -35.137 1.00 98.06 193 ILE A N 1
ATOM 1478 C CA . ILE A 1 193 ? 19.727 6.203 -35.811 1.00 98.06 193 ILE A CA 1
ATOM 1479 C C . ILE A 1 193 ? 19.291 6.169 -37.277 1.00 98.06 193 ILE A C 1
ATOM 1481 O O . ILE A 1 193 ? 20.127 5.999 -38.160 1.00 98.06 193 ILE A O 1
ATOM 1485 N N . GLN A 1 194 ? 18.003 6.388 -37.562 1.00 98.19 194 GLN A N 1
ATOM 1486 C CA . GLN A 1 194 ? 17.505 6.443 -38.939 1.00 98.19 194 GLN A CA 1
ATOM 1487 C C . GLN A 1 194 ? 18.161 7.569 -39.746 1.00 98.19 194 GLN A C 1
ATOM 1489 O O . GLN A 1 194 ? 18.486 7.381 -40.919 1.00 98.19 194 GLN A O 1
ATOM 1494 N N . LYS A 1 195 ? 18.370 8.740 -39.134 1.00 98.19 195 LYS A N 1
ATOM 1495 C CA . LYS A 1 195 ? 19.067 9.858 -39.778 1.00 98.19 195 LYS A CA 1
ATOM 1496 C C . LYS A 1 195 ? 20.515 9.490 -40.117 1.00 98.19 195 LYS A C 1
ATOM 1498 O O . LYS A 1 195 ? 20.919 9.658 -41.264 1.00 98.19 195 LYS A O 1
ATOM 1503 N N . GLN A 1 196 ? 21.262 8.940 -39.160 1.00 98.19 196 GLN A N 1
ATOM 1504 C CA . GLN A 1 196 ? 22.644 8.502 -39.378 1.00 98.19 196 GLN A CA 1
ATOM 1505 C C . GLN A 1 196 ? 22.740 7.386 -40.424 1.00 98.19 196 GLN A C 1
ATOM 1507 O O . GLN A 1 196 ? 23.637 7.411 -41.260 1.00 98.19 196 GLN A O 1
ATOM 1512 N N . ALA A 1 197 ? 21.797 6.439 -40.433 1.00 98.25 197 ALA A N 1
ATOM 1513 C CA . ALA A 1 197 ? 21.743 5.380 -41.437 1.00 98.25 197 ALA A CA 1
ATOM 1514 C C . ALA A 1 197 ? 21.595 5.948 -42.858 1.00 98.25 197 ALA A C 1
ATOM 1516 O O . ALA A 1 197 ? 22.337 5.549 -43.753 1.00 98.25 197 ALA A O 1
ATOM 1517 N N . LYS A 1 198 ? 20.710 6.937 -43.050 1.00 98.31 198 LYS A N 1
ATOM 1518 C CA . LYS A 1 198 ? 20.550 7.638 -44.336 1.00 98.31 198 LYS A CA 1
ATOM 1519 C C . LYS A 1 198 ? 21.807 8.409 -44.741 1.00 98.31 198 LYS A C 1
ATOM 1521 O O . LYS A 1 198 ? 22.183 8.404 -45.909 1.00 98.31 198 LYS A O 1
ATOM 1526 N N . GLU A 1 199 ? 22.463 9.073 -43.792 1.00 98.00 199 GLU A N 1
ATOM 1527 C CA . GLU A 1 199 ? 23.720 9.787 -44.048 1.00 98.00 199 GLU A CA 1
ATOM 1528 C C . GLU A 1 199 ? 24.846 8.823 -44.459 1.00 98.00 199 GLU A C 1
ATOM 1530 O O . GLU A 1 199 ? 25.567 9.101 -45.419 1.00 98.00 199 GLU A O 1
ATOM 1535 N N . LEU A 1 200 ? 24.961 7.665 -43.801 1.00 98.12 200 LEU A N 1
ATOM 1536 C CA . LEU A 1 200 ? 25.917 6.612 -44.160 1.00 98.12 200 LEU A CA 1
ATOM 1537 C C . LEU A 1 200 ? 25.619 5.993 -45.527 1.00 98.12 200 LEU A C 1
ATOM 1539 O O . LEU A 1 200 ? 26.546 5.760 -46.300 1.00 98.12 200 LEU A O 1
ATOM 1543 N N . GLU A 1 201 ? 24.349 5.747 -45.848 1.00 98.06 201 GLU A N 1
ATOM 1544 C CA . GLU A 1 201 ? 23.935 5.250 -47.163 1.00 98.06 201 GLU A CA 1
ATOM 1545 C C . GLU A 1 201 ? 24.312 6.243 -48.271 1.00 98.06 201 GLU A C 1
ATOM 1547 O O . GLU A 1 201 ? 24.924 5.862 -49.269 1.00 98.06 201 GLU A O 1
ATOM 1552 N N . LEU A 1 202 ? 24.066 7.536 -48.050 1.00 98.06 202 LEU A N 1
ATOM 1553 C CA . LEU A 1 202 ? 24.457 8.599 -48.975 1.00 98.06 202 LEU A CA 1
ATOM 1554 C C . LEU A 1 202 ? 25.980 8.700 -49.139 1.00 98.06 202 LEU A C 1
ATOM 1556 O O . LEU A 1 202 ? 26.470 8.874 -50.257 1.00 98.06 202 LEU A O 1
ATOM 1560 N N . LEU A 1 203 ? 26.748 8.579 -48.052 1.00 98.00 203 LEU A N 1
ATOM 1561 C CA . LEU A 1 203 ? 28.212 8.535 -48.118 1.00 98.00 203 LEU A CA 1
ATOM 1562 C C . LEU A 1 203 ? 28.709 7.299 -48.876 1.00 98.00 203 LEU A C 1
ATOM 1564 O O . LEU A 1 203 ? 29.634 7.414 -49.678 1.00 98.00 203 LEU A O 1
ATOM 1568 N N . ARG A 1 204 ? 28.073 6.140 -48.680 1.00 97.81 204 ARG A N 1
ATOM 1569 C CA . ARG A 1 204 ? 28.393 4.900 -49.396 1.00 97.81 204 ARG A CA 1
ATOM 1570 C C . ARG A 1 204 ? 28.121 5.019 -50.894 1.00 97.81 204 ARG A C 1
ATOM 1572 O O . ARG A 1 204 ? 28.956 4.583 -51.682 1.00 97.81 204 ARG A O 1
ATOM 1579 N N . MET A 1 205 ? 27.005 5.631 -51.291 1.00 97.62 205 MET A N 1
ATOM 1580 C CA . MET A 1 205 ? 26.716 5.906 -52.704 1.00 97.62 205 MET A CA 1
ATOM 1581 C C . MET A 1 205 ? 27.780 6.821 -53.318 1.00 97.62 205 MET A C 1
ATOM 1583 O O . MET A 1 205 ? 28.359 6.476 -54.342 1.00 97.62 205 MET A O 1
ATOM 1587 N N . LYS A 1 206 ? 28.128 7.925 -52.642 1.00 97.06 206 LYS A N 1
ATOM 1588 C CA . LYS A 1 206 ? 29.190 8.838 -53.104 1.00 97.06 206 LYS A CA 1
ATOM 1589 C C . LYS A 1 206 ? 30.549 8.153 -53.231 1.00 97.06 206 LYS A C 1
ATOM 1591 O O . LYS A 1 206 ? 31.291 8.437 -54.167 1.00 97.06 206 LYS A O 1
ATOM 1596 N N . LEU A 1 207 ? 30.891 7.270 -52.292 1.00 97.12 207 LEU A N 1
ATOM 1597 C CA . LEU A 1 207 ? 32.121 6.487 -52.363 1.00 97.12 207 LEU A CA 1
ATOM 1598 C C . LEU A 1 207 ? 32.086 5.537 -53.567 1.00 97.12 207 LEU A C 1
ATOM 1600 O O . LEU A 1 207 ? 33.044 5.498 -54.330 1.00 97.12 207 LEU A O 1
ATOM 1604 N N . SER A 1 208 ? 30.964 4.850 -53.795 1.00 97.06 208 SER A N 1
ATOM 1605 C CA . SER A 1 208 ? 30.781 3.967 -54.952 1.00 97.06 208 SER A CA 1
ATOM 1606 C C . SER A 1 208 ? 30.887 4.716 -56.287 1.00 97.06 208 SER A C 1
ATOM 1608 O O . SER A 1 208 ? 31.529 4.214 -57.213 1.00 97.06 208 SER A O 1
ATOM 1610 N N . ASP A 1 209 ? 30.351 5.936 -56.377 1.00 97.25 209 ASP A N 1
ATOM 1611 C CA . ASP A 1 209 ? 30.475 6.799 -57.559 1.00 97.25 209 ASP A CA 1
ATOM 1612 C C . ASP A 1 209 ? 31.935 7.195 -57.845 1.00 97.25 209 ASP A C 1
ATOM 1614 O O . ASP A 1 209 ? 32.326 7.344 -59.004 1.00 97.25 209 ASP A O 1
ATOM 1618 N N . LEU A 1 210 ? 32.762 7.336 -56.801 1.00 96.12 210 LEU A N 1
ATOM 1619 C CA . LEU A 1 210 ? 34.197 7.618 -56.919 1.00 96.12 210 LEU A CA 1
ATOM 1620 C C . LEU A 1 210 ? 35.024 6.356 -57.218 1.00 96.12 210 LEU A C 1
ATOM 1622 O O . LEU A 1 210 ? 35.962 6.407 -58.018 1.00 96.12 210 LEU A O 1
ATOM 1626 N N . GLU A 1 211 ? 34.680 5.221 -56.608 1.00 95.88 211 GLU A N 1
ATOM 1627 C CA . GLU A 1 211 ? 35.391 3.947 -56.759 1.00 95.88 211 GLU A CA 1
ATOM 1628 C C . GLU A 1 211 ? 35.148 3.301 -58.129 1.00 95.88 211 GLU A C 1
ATOM 1630 O O . GLU A 1 211 ? 36.086 2.789 -58.739 1.00 95.88 211 GLU A O 1
ATOM 1635 N N . THR A 1 212 ? 33.924 3.365 -58.662 1.00 96.88 212 THR A N 1
ATOM 1636 C CA . THR A 1 212 ? 33.542 2.738 -59.942 1.00 96.88 212 THR A CA 1
ATOM 1637 C C . THR A 1 212 ? 34.411 3.171 -61.135 1.00 96.88 212 THR A C 1
ATOM 1639 O O . THR A 1 212 ? 34.937 2.296 -61.831 1.00 96.88 212 THR A O 1
ATOM 1642 N N . PRO A 1 213 ? 34.636 4.473 -61.415 1.00 94.75 213 PRO A N 1
ATOM 1643 C CA . PRO A 1 213 ? 35.482 4.891 -62.533 1.00 94.75 213 PRO A CA 1
ATOM 1644 C C . PRO A 1 213 ? 36.952 4.516 -62.323 1.00 94.75 213 PRO A C 1
ATOM 1646 O O . PRO A 1 213 ? 37.650 4.207 -63.293 1.00 94.75 213 PRO A O 1
ATOM 1649 N N . TRP A 1 214 ? 37.435 4.523 -61.077 1.00 95.31 214 TRP A N 1
ATOM 1650 C CA . TRP A 1 214 ? 38.797 4.099 -60.759 1.00 95.31 214 TRP A CA 1
ATOM 1651 C C . TRP A 1 214 ? 38.979 2.589 -60.976 1.00 95.31 214 TRP A C 1
ATOM 1653 O O . TRP A 1 214 ? 39.892 2.184 -61.701 1.00 95.31 214 TRP A O 1
ATOM 1663 N N . LEU A 1 215 ? 38.059 1.765 -60.462 1.00 95.19 215 LEU A N 1
ATOM 1664 C CA . LEU A 1 215 ? 38.023 0.317 -60.684 1.00 95.19 215 LEU A CA 1
ATOM 1665 C C . LEU A 1 215 ? 37.925 -0.017 -62.176 1.00 95.19 215 LEU A C 1
ATOM 1667 O O . LEU A 1 215 ? 38.687 -0.846 -62.670 1.00 95.19 215 LEU A O 1
ATOM 1671 N N . MET A 1 216 ? 37.066 0.673 -62.931 1.00 94.44 216 MET A N 1
ATOM 1672 C CA . MET A 1 216 ? 36.942 0.476 -64.380 1.00 94.44 216 MET A CA 1
ATOM 1673 C C . MET A 1 216 ? 38.230 0.815 -65.137 1.00 94.44 216 MET A C 1
ATOM 1675 O O . MET A 1 216 ? 38.589 0.106 -66.079 1.00 94.44 216 MET A O 1
ATOM 1679 N N . ARG A 1 217 ? 38.968 1.859 -64.731 1.00 93.81 217 ARG A N 1
ATOM 1680 C CA . ARG A 1 217 ? 40.288 2.172 -65.310 1.00 93.81 217 ARG A CA 1
ATOM 1681 C C . ARG A 1 217 ? 41.309 1.076 -65.015 1.00 93.81 217 ARG A C 1
ATOM 1683 O O . ARG A 1 217 ? 42.020 0.671 -65.932 1.00 93.81 217 ARG A O 1
ATOM 1690 N N . MET A 1 218 ? 41.355 0.579 -63.779 1.00 93.81 218 MET A N 1
ATOM 1691 C CA . MET A 1 218 ? 42.246 -0.517 -63.381 1.00 93.81 218 MET A CA 1
ATOM 1692 C C . MET A 1 218 ? 41.943 -1.800 -64.157 1.00 93.81 218 MET A C 1
ATOM 1694 O O . MET A 1 218 ? 42.844 -2.385 -64.756 1.00 93.81 218 MET A O 1
ATOM 1698 N N . ILE A 1 219 ? 40.669 -2.189 -64.229 1.00 94.06 219 ILE A N 1
ATOM 1699 C CA . ILE A 1 219 ? 40.214 -3.350 -64.997 1.00 94.06 219 ILE A CA 1
ATOM 1700 C C . ILE A 1 219 ? 40.583 -3.176 -66.476 1.00 94.06 219 ILE A C 1
ATOM 1702 O O . ILE A 1 219 ? 41.239 -4.047 -67.042 1.00 94.06 219 ILE A O 1
ATOM 1706 N N . LYS A 1 220 ? 40.266 -2.036 -67.103 1.00 92.62 220 LYS A N 1
ATOM 1707 C CA . LYS A 1 220 ? 40.627 -1.770 -68.508 1.00 92.62 220 LYS A CA 1
ATOM 1708 C C . LYS A 1 220 ? 42.141 -1.830 -68.746 1.00 92.62 220 LYS A C 1
ATOM 1710 O O . LYS A 1 220 ? 42.563 -2.346 -69.778 1.00 92.62 220 LYS A O 1
ATOM 1715 N N . GLY A 1 221 ? 42.948 -1.337 -67.807 1.00 92.88 221 GLY A N 1
ATOM 1716 C CA . GLY A 1 221 ? 44.408 -1.433 -67.855 1.00 92.88 221 GLY A CA 1
ATOM 1717 C C . GLY A 1 221 ? 44.905 -2.879 -67.804 1.00 92.88 221 GLY A C 1
ATOM 1718 O O . GLY A 1 221 ? 45.730 -3.268 -68.629 1.00 92.88 221 GLY A O 1
ATOM 1719 N N . LEU A 1 222 ? 44.353 -3.695 -66.901 1.00 91.88 222 LEU A N 1
ATOM 1720 C CA . LEU A 1 222 ? 44.682 -5.120 -66.785 1.00 91.88 222 LEU A CA 1
ATOM 1721 C C . LEU A 1 222 ? 44.258 -5.916 -68.026 1.00 91.88 222 LEU A C 1
ATOM 1723 O O . LEU A 1 222 ? 45.060 -6.683 -68.557 1.00 91.88 222 LEU A O 1
ATOM 1727 N N . TYR A 1 223 ? 43.043 -5.697 -68.537 1.00 91.25 223 TYR A N 1
ATOM 1728 C CA . TYR A 1 223 ? 42.592 -6.299 -69.797 1.00 91.25 223 TYR A CA 1
ATOM 1729 C C . TYR A 1 223 ? 43.479 -5.854 -70.971 1.00 91.25 223 TYR A C 1
ATOM 1731 O O . TYR A 1 223 ? 43.894 -6.684 -71.776 1.00 91.25 223 TYR A O 1
ATOM 1739 N N . GLY A 1 224 ? 43.840 -4.571 -71.053 1.00 88.25 224 GLY A N 1
ATOM 1740 C CA . GLY A 1 224 ? 44.757 -4.062 -72.074 1.00 88.25 224 GLY A CA 1
ATOM 1741 C C . GLY A 1 224 ? 46.158 -4.679 -71.998 1.00 88.25 224 GLY A C 1
ATOM 1742 O O . GLY A 1 224 ? 46.729 -5.000 -73.034 1.00 88.25 224 GLY A O 1
ATOM 1743 N N . ALA A 1 225 ? 46.702 -4.897 -70.800 1.00 84.62 225 ALA A N 1
ATOM 1744 C CA . ALA A 1 225 ? 47.995 -5.559 -70.617 1.00 84.62 225 ALA A CA 1
ATOM 1745 C C . ALA A 1 225 ? 47.939 -7.047 -71.006 1.00 84.62 225 ALA A C 1
ATOM 1747 O O . ALA A 1 225 ? 48.809 -7.535 -71.726 1.00 84.62 225 ALA A O 1
ATOM 1748 N N . MET A 1 226 ? 46.888 -7.752 -70.583 1.00 82.50 226 MET A N 1
ATOM 1749 C CA . MET A 1 226 ? 46.706 -9.181 -70.850 1.00 82.50 226 MET A CA 1
ATOM 1750 C C . MET A 1 226 ? 46.498 -9.472 -72.345 1.00 82.50 226 MET A C 1
ATOM 1752 O O . MET A 1 226 ? 47.133 -10.371 -72.892 1.00 82.50 226 MET A O 1
ATOM 1756 N N . TRP A 1 227 ? 45.661 -8.684 -73.025 1.00 75.88 227 TRP A N 1
ATOM 1757 C CA . TRP A 1 227 ? 45.335 -8.873 -74.447 1.00 75.88 227 TRP A CA 1
ATOM 1758 C C . TRP A 1 227 ? 46.236 -8.069 -75.407 1.00 75.88 227 TRP A C 1
ATOM 1760 O O . TRP A 1 227 ? 46.318 -8.367 -76.600 1.00 75.88 227 TRP A O 1
ATOM 1770 N N . GLY A 1 228 ? 46.955 -7.060 -74.913 1.00 65.06 228 GLY A N 1
ATOM 1771 C CA . GLY A 1 228 ? 47.948 -6.304 -75.686 1.00 65.06 228 GLY A CA 1
ATOM 1772 C C . GLY A 1 228 ? 49.268 -7.057 -75.885 1.00 65.06 228 GLY A C 1
ATOM 1773 O O . GLY A 1 228 ? 49.950 -6.855 -76.892 1.00 65.06 228 GLY A O 1
ATOM 1774 N N . CYS A 1 229 ? 49.622 -7.969 -74.971 1.00 58.06 229 CYS A N 1
ATOM 1775 C CA . CYS A 1 229 ? 50.803 -8.821 -75.129 1.00 58.06 229 CYS A CA 1
ATOM 1776 C C . CYS A 1 229 ? 50.627 -9.885 -76.224 1.00 58.06 229 CYS A C 1
ATOM 1778 O O . CYS A 1 229 ? 51.591 -10.203 -76.921 1.00 58.06 229 CYS A O 1
ATOM 1780 N N . THR A 1 230 ? 49.412 -10.389 -76.453 1.00 56.44 230 THR A N 1
ATOM 1781 C CA . THR A 1 230 ? 49.150 -11.368 -77.522 1.00 56.44 230 THR A CA 1
ATOM 1782 C C . THR A 1 230 ? 49.180 -10.744 -78.916 1.00 56.44 230 THR A C 1
ATOM 1784 O O . THR A 1 230 ? 49.681 -11.366 -79.850 1.00 56.44 230 THR A O 1
ATOM 1787 N N . THR A 1 231 ? 48.747 -9.491 -79.076 1.00 56.25 231 THR A N 1
ATOM 1788 C CA . THR A 1 231 ? 48.788 -8.804 -80.380 1.00 56.25 231 THR A CA 1
ATOM 1789 C C . THR A 1 231 ? 50.188 -8.322 -80.766 1.00 56.25 231 THR A C 1
ATOM 1791 O O . THR A 1 231 ? 50.567 -8.466 -81.927 1.00 56.25 231 THR A O 1
ATOM 1794 N N . ARG A 1 232 ? 51.018 -7.840 -79.827 1.00 54.94 232 ARG A N 1
ATOM 1795 C CA . ARG A 1 232 ? 52.428 -7.516 -80.144 1.00 54.94 232 ARG A CA 1
ATOM 1796 C C . ARG A 1 232 ? 53.276 -8.757 -80.432 1.00 54.94 232 ARG A C 1
ATOM 1798 O O . ARG A 1 232 ? 54.116 -8.702 -81.326 1.00 54.94 232 ARG A O 1
ATOM 1805 N N . GLY A 1 233 ? 53.025 -9.877 -79.748 1.00 57.72 233 GLY A N 1
ATOM 1806 C CA . GLY A 1 233 ? 53.663 -11.160 -80.067 1.00 57.72 233 GLY A CA 1
ATOM 1807 C C . GLY A 1 233 ? 53.269 -11.693 -81.451 1.00 57.72 233 GLY A C 1
ATOM 1808 O O . GLY A 1 233 ? 54.127 -12.163 -82.198 1.00 57.72 233 GLY A O 1
ATOM 1809 N N . ALA A 1 234 ? 51.997 -11.551 -81.837 1.00 59.50 234 ALA A N 1
ATOM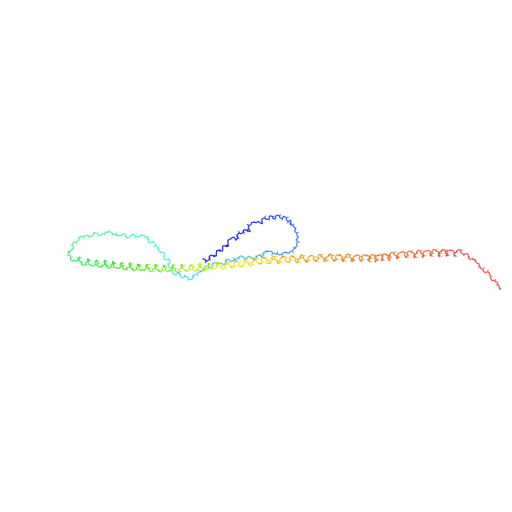 1810 C CA . ALA A 1 234 ? 51.519 -11.942 -83.165 1.00 59.50 234 ALA A CA 1
ATOM 1811 C C . ALA A 1 234 ? 52.121 -11.082 -84.295 1.00 59.50 234 ALA A C 1
ATOM 1813 O O . ALA A 1 234 ? 52.485 -11.609 -85.341 1.00 59.50 234 ALA A O 1
ATOM 1814 N N . VAL A 1 235 ? 52.292 -9.771 -84.088 1.00 60.31 235 VAL A N 1
ATOM 1815 C CA . VAL A 1 235 ? 52.919 -8.892 -85.096 1.00 60.31 235 VAL A CA 1
ATOM 1816 C C . VAL A 1 235 ? 54.426 -9.149 -85.214 1.00 60.31 235 VAL A C 1
ATOM 1818 O O . VAL A 1 235 ? 54.944 -9.190 -86.327 1.00 60.31 235 VAL A O 1
ATOM 1821 N N . ALA A 1 236 ? 55.129 -9.388 -84.102 1.00 61.72 236 ALA A N 1
ATOM 1822 C CA . ALA A 1 236 ? 56.558 -9.711 -84.132 1.00 61.72 236 ALA A CA 1
ATOM 1823 C C . ALA A 1 236 ? 56.834 -11.063 -84.816 1.00 61.72 236 ALA A C 1
ATOM 1825 O O . ALA A 1 236 ? 57.743 -11.168 -85.637 1.00 61.72 236 ALA A O 1
ATOM 1826 N N . THR A 1 237 ? 56.013 -12.082 -84.544 1.00 66.00 237 THR A N 1
ATOM 1827 C CA . THR A 1 237 ? 56.125 -13.389 -85.217 1.00 66.00 237 THR A CA 1
ATOM 1828 C C . THR A 1 237 ? 55.752 -13.312 -86.698 1.00 66.00 237 THR A C 1
ATOM 1830 O O . THR A 1 237 ? 56.426 -13.934 -87.518 1.00 66.00 237 THR A O 1
ATOM 1833 N N . ALA A 1 238 ? 54.762 -12.495 -87.076 1.00 67.94 238 ALA A N 1
ATOM 1834 C CA . ALA A 1 238 ? 54.433 -12.249 -88.481 1.00 67.94 238 ALA A CA 1
ATOM 1835 C C . ALA A 1 238 ? 55.574 -11.544 -89.243 1.00 67.94 238 ALA A C 1
ATOM 1837 O O . ALA A 1 238 ? 55.892 -11.936 -90.365 1.00 67.94 238 ALA A O 1
ATOM 1838 N N . GLN A 1 239 ? 56.235 -10.553 -88.632 1.00 70.19 239 GLN A N 1
ATOM 1839 C CA . GLN A 1 239 ? 57.399 -9.885 -89.232 1.00 70.19 239 GLN A CA 1
ATOM 1840 C C . GLN A 1 239 ? 58.612 -10.818 -89.342 1.00 70.19 239 GLN A C 1
ATOM 1842 O O . GLN A 1 239 ? 59.301 -10.821 -90.361 1.00 70.19 239 GLN A O 1
ATOM 1847 N N . GLN A 1 240 ? 58.847 -11.657 -88.332 1.00 71.94 240 GLN A N 1
ATOM 1848 C CA . GLN A 1 240 ? 59.935 -12.632 -88.359 1.00 71.94 240 GLN A CA 1
ATOM 1849 C C . GLN A 1 240 ? 59.714 -13.711 -89.430 1.00 71.94 240 GLN A C 1
ATOM 1851 O O . GLN A 1 240 ? 60.668 -14.105 -90.096 1.00 71.94 240 GLN A O 1
ATOM 1856 N N . TYR A 1 241 ? 58.465 -14.136 -89.649 1.00 73.56 241 TYR A N 1
ATOM 1857 C CA . TYR A 1 241 ? 58.111 -15.061 -90.727 1.00 73.56 241 TYR A CA 1
ATOM 1858 C C . TYR A 1 241 ? 58.313 -14.444 -92.121 1.00 73.56 241 TYR A C 1
ATOM 1860 O O . TYR A 1 241 ? 58.814 -15.110 -93.022 1.00 73.56 241 TYR A O 1
ATOM 1868 N N . GLN A 1 242 ? 57.987 -13.161 -92.314 1.00 74.19 242 GLN A N 1
ATOM 1869 C CA . GLN A 1 242 ? 58.278 -12.484 -93.584 1.00 74.19 242 GLN A CA 1
ATOM 1870 C C . GLN A 1 242 ? 59.784 -12.408 -93.861 1.00 74.19 242 GLN A C 1
ATOM 1872 O O . GLN A 1 242 ? 60.210 -12.699 -94.977 1.00 74.19 242 GLN A O 1
ATOM 1877 N N . HIS A 1 243 ? 60.595 -12.096 -92.847 1.00 75.94 243 HIS A N 1
ATOM 1878 C CA . HIS A 1 243 ? 62.047 -12.028 -93.002 1.00 75.94 243 HIS A CA 1
ATOM 1879 C C . HIS A 1 243 ? 62.669 -13.394 -93.347 1.00 75.94 243 HIS A C 1
ATOM 1881 O O . HIS A 1 243 ? 63.542 -13.473 -94.209 1.00 75.94 243 HIS A O 1
ATOM 1887 N N . THR A 1 244 ? 62.224 -14.489 -92.719 1.00 77.06 244 THR A N 1
ATOM 1888 C CA . THR A 1 244 ? 62.747 -15.833 -93.029 1.00 77.06 244 THR A CA 1
ATOM 1889 C C . THR A 1 244 ? 62.341 -16.316 -94.416 1.00 77.06 244 THR A C 1
ATOM 1891 O O . THR A 1 244 ? 63.162 -16.919 -95.105 1.00 77.06 244 THR A O 1
ATOM 1894 N N . VAL A 1 245 ? 61.117 -16.022 -94.864 1.00 78.12 245 VAL A N 1
ATOM 1895 C CA . VAL A 1 245 ? 60.684 -16.326 -96.238 1.00 78.12 245 VAL A CA 1
ATOM 1896 C C . VAL A 1 245 ? 61.528 -15.553 -97.256 1.00 78.12 245 VAL A C 1
ATOM 1898 O O . VAL A 1 245 ? 61.950 -16.121 -98.262 1.00 78.12 245 VAL A O 1
ATOM 1901 N N . GLN A 1 246 ? 61.842 -14.287 -96.982 1.00 77.75 246 GLN A N 1
ATOM 1902 C CA . GLN A 1 246 ? 62.654 -13.457 -97.872 1.00 77.75 246 GLN A CA 1
ATOM 1903 C C . GLN A 1 246 ? 64.113 -13.944 -97.946 1.00 77.75 246 GLN A C 1
ATOM 1905 O O . GLN A 1 246 ? 64.654 -14.098 -99.039 1.00 77.75 246 GLN A O 1
ATOM 1910 N N . GLN A 1 247 ? 64.708 -14.320 -96.810 1.00 77.75 247 GLN A N 1
ATOM 1911 C CA . GLN A 1 247 ? 66.053 -14.904 -96.760 1.00 77.75 247 GLN A CA 1
ATOM 1912 C C . GLN A 1 247 ? 66.128 -16.287 -97.436 1.00 77.75 247 GLN A C 1
ATOM 1914 O O . GLN A 1 247 ? 67.124 -16.614 -98.081 1.00 77.75 247 GLN A O 1
ATOM 1919 N N . ALA A 1 248 ? 65.075 -17.106 -97.329 1.00 75.81 248 ALA A N 1
ATOM 1920 C CA . ALA A 1 248 ? 64.995 -18.381 -98.042 1.00 75.81 248 ALA A CA 1
ATOM 1921 C C . ALA A 1 248 ? 64.955 -18.179 -99.567 1.00 75.81 248 ALA A C 1
ATOM 1923 O O . ALA A 1 248 ? 65.635 -18.902 -100.296 1.00 75.81 248 ALA A O 1
ATOM 1924 N N . HIS A 1 249 ? 64.227 -17.164 -100.047 1.00 76.75 249 HIS A N 1
ATOM 1925 C CA . HIS A 1 249 ? 64.232 -16.784 -101.461 1.00 76.75 249 HIS A CA 1
ATOM 1926 C C . HIS A 1 249 ? 65.614 -16.308 -101.939 1.00 76.75 249 HIS A C 1
ATOM 1928 O O . HIS A 1 249 ? 66.039 -16.698 -103.027 1.00 76.75 249 HIS A O 1
ATOM 1934 N N . GLU A 1 250 ? 66.346 -15.532 -101.135 1.00 73.75 250 GLU A N 1
ATOM 1935 C CA . GLU A 1 250 ? 67.714 -15.098 -101.465 1.00 73.75 250 GLU A CA 1
ATOM 1936 C C . GLU A 1 250 ? 68.709 -16.267 -101.524 1.00 73.75 250 GLU A C 1
ATOM 1938 O O . GLU A 1 250 ? 69.511 -16.353 -102.455 1.00 73.75 250 GLU A O 1
ATOM 1943 N N . MET A 1 251 ? 68.639 -17.215 -100.582 1.00 72.25 251 MET A N 1
ATOM 1944 C CA . MET A 1 251 ? 69.512 -18.396 -100.611 1.00 72.25 251 MET A CA 1
ATOM 1945 C C . MET A 1 251 ? 69.208 -19.327 -101.788 1.00 72.25 251 MET A C 1
ATOM 1947 O O . MET A 1 251 ? 70.121 -19.941 -102.341 1.00 72.25 251 MET A O 1
ATOM 1951 N N . GLN A 1 252 ? 67.944 -19.428 -102.205 1.00 68.12 252 GLN A N 1
ATOM 1952 C CA . GLN A 1 252 ? 67.588 -20.194 -103.396 1.00 68.12 252 GLN A CA 1
ATOM 1953 C C . GLN A 1 252 ? 68.106 -19.516 -104.673 1.00 68.12 252 GLN A C 1
ATOM 1955 O O . GLN A 1 252 ? 68.628 -20.203 -105.545 1.00 68.12 252 GLN A O 1
ATOM 1960 N N . ALA A 1 253 ? 68.086 -18.181 -104.732 1.00 64.81 253 ALA A N 1
ATOM 1961 C CA . ALA A 1 253 ? 68.675 -17.423 -105.836 1.00 64.81 253 ALA A CA 1
ATOM 1962 C C . ALA A 1 253 ? 70.209 -17.572 -105.930 1.00 64.81 253 ALA A C 1
ATOM 1964 O O . ALA A 1 253 ? 70.746 -17.593 -107.034 1.00 64.81 253 ALA A O 1
ATOM 1965 N N . GLN A 1 254 ? 70.926 -17.732 -104.809 1.00 59.34 254 GLN A N 1
ATOM 1966 C CA . GLN A 1 254 ? 72.370 -18.026 -104.830 1.00 59.34 254 GLN A CA 1
ATOM 1967 C C . GLN A 1 254 ? 72.691 -19.455 -105.283 1.00 59.34 254 GLN A C 1
ATOM 1969 O O . GLN A 1 254 ? 73.748 -19.689 -105.867 1.00 59.34 254 GLN A O 1
ATOM 1974 N N . LYS A 1 255 ? 71.795 -20.421 -105.040 1.00 60.28 255 LYS A N 1
ATOM 1975 C CA . LYS A 1 255 ? 72.007 -21.816 -105.455 1.00 60.28 255 LYS A CA 1
ATOM 1976 C C . LYS A 1 255 ? 71.923 -22.003 -106.975 1.00 60.28 255 LYS A C 1
ATOM 1978 O O . LYS A 1 255 ? 72.544 -22.924 -107.498 1.00 60.28 255 LYS A O 1
ATOM 1983 N N . ASP A 1 256 ? 71.220 -21.109 -107.664 1.00 57.56 256 ASP A N 1
ATOM 1984 C CA . ASP A 1 256 ? 71.075 -21.112 -109.122 1.00 57.56 256 ASP A CA 1
ATOM 1985 C C . ASP A 1 256 ? 72.128 -20.241 -109.839 1.00 57.56 256 ASP A C 1
ATOM 1987 O O . ASP A 1 256 ? 72.022 -20.017 -111.045 1.00 57.56 256 ASP A O 1
ATOM 1991 N N . GLN A 1 257 ? 73.163 -19.756 -109.136 1.00 46.28 257 GLN A N 1
ATOM 1992 C CA . GLN A 1 257 ? 74.243 -18.980 -109.750 1.00 46.28 257 GLN A CA 1
ATOM 1993 C C . GLN A 1 257 ? 75.330 -19.925 -110.312 1.00 46.28 257 GLN A C 1
ATOM 1995 O O . GLN A 1 257 ? 76.009 -20.611 -109.543 1.00 46.28 257 GLN A O 1
ATOM 2000 N N . PRO A 1 258 ? 75.502 -20.015 -111.646 1.00 48.38 258 PRO A N 1
ATOM 2001 C CA . PRO A 1 258 ? 76.470 -20.922 -112.253 1.00 48.38 258 PRO A CA 1
ATOM 2002 C C . PRO A 1 258 ? 77.911 -20.487 -111.945 1.00 48.38 258 PRO A C 1
ATOM 2004 O O . PRO A 1 258 ? 78.267 -19.321 -112.104 1.00 48.38 258 PRO A O 1
ATOM 2007 N N . LEU A 1 259 ? 78.748 -21.449 -111.533 1.00 53.44 259 LEU A N 1
ATOM 2008 C CA . LEU A 1 259 ? 80.204 -21.303 -111.466 1.00 53.44 259 LEU A CA 1
ATOM 2009 C C . LEU A 1 259 ? 80.765 -21.029 -112.873 1.00 53.44 259 LEU A C 1
ATOM 2011 O O . LEU A 1 259 ? 81.005 -21.948 -113.655 1.00 53.44 259 LEU A O 1
ATOM 2015 N N . SER A 1 260 ? 80.992 -19.759 -113.172 1.00 47.41 260 SER A N 1
ATOM 2016 C CA . SER A 1 260 ? 81.776 -19.249 -114.299 1.00 47.41 260 SER A CA 1
ATOM 2017 C C . SER A 1 260 ? 82.304 -17.887 -113.831 1.00 47.41 260 SER A C 1
ATOM 2019 O O . SER A 1 260 ? 81.513 -17.080 -113.364 1.00 47.41 260 SER A O 1
ATOM 2021 N N . GLU A 1 261 ? 83.585 -17.549 -113.805 1.00 46.19 261 GLU A N 1
ATOM 2022 C CA . GLU A 1 261 ? 84.666 -17.853 -114.730 1.00 46.19 261 GLU A CA 1
ATOM 2023 C C . GLU A 1 261 ? 85.997 -17.851 -113.966 1.00 46.19 261 GLU A C 1
ATOM 2025 O O . GLU A 1 261 ? 86.245 -17.022 -113.088 1.00 46.19 261 GLU A O 1
ATOM 2030 N N . ALA A 1 262 ? 86.857 -18.798 -114.326 1.00 43.03 262 ALA A N 1
ATOM 2031 C CA . ALA A 1 262 ? 88.284 -18.714 -114.083 1.00 43.03 262 ALA A CA 1
ATOM 2032 C C . ALA A 1 262 ? 88.892 -17.642 -115.010 1.00 43.03 262 ALA A C 1
ATOM 2034 O O . ALA A 1 262 ? 88.542 -17.625 -116.183 1.00 43.03 262 ALA A O 1
ATOM 2035 N N . GLU A 1 263 ? 89.758 -16.791 -114.440 1.00 41.09 263 GLU A N 1
ATOM 2036 C CA . GLU A 1 263 ? 91.058 -16.286 -114.945 1.00 41.09 263 GLU A CA 1
ATOM 2037 C C . GLU A 1 263 ? 91.253 -15.974 -116.458 1.00 41.09 263 GLU A C 1
ATOM 2039 O O . GLU A 1 263 ? 90.804 -16.738 -117.307 1.00 41.09 263 GLU A O 1
ATOM 2044 N N . PRO A 1 264 ? 92.061 -14.948 -116.847 1.00 46.69 264 PRO A N 1
ATOM 2045 C CA . PRO A 1 264 ? 93.470 -14.934 -116.437 1.00 46.69 264 PRO A CA 1
ATOM 2046 C C . PRO A 1 264 ? 94.210 -13.589 -116.318 1.00 46.69 264 PRO A C 1
ATOM 2048 O O . PRO A 1 264 ? 93.802 -12.523 -116.773 1.00 46.69 264 PRO A O 1
ATOM 2051 N N . MET A 1 265 ? 95.383 -13.751 -115.702 1.00 39.69 265 MET A N 1
ATOM 2052 C CA . MET A 1 265 ? 96.565 -12.899 -115.687 1.00 39.69 265 MET A CA 1
ATOM 2053 C C . MET A 1 265 ? 96.899 -12.225 -117.023 1.00 39.69 265 MET A C 1
ATOM 2055 O O . MET A 1 265 ? 96.974 -12.890 -118.054 1.00 39.69 265 MET A O 1
ATOM 2059 N N . THR A 1 266 ? 97.332 -10.966 -116.941 1.00 44.25 266 THR A N 1
ATOM 2060 C CA . THR A 1 266 ? 98.409 -10.438 -117.788 1.00 44.25 266 THR A CA 1
ATOM 2061 C C . THR A 1 266 ? 99.294 -9.488 -116.984 1.00 44.25 266 THR A C 1
ATOM 2063 O O . THR A 1 266 ? 98.813 -8.792 -116.091 1.00 44.25 266 THR A O 1
ATOM 2066 N N . SER A 1 267 ? 100.581 -9.563 -117.323 1.00 41.44 267 SER A N 1
ATOM 2067 C CA . SER A 1 267 ? 101.782 -8.933 -116.765 1.00 41.44 267 SER A CA 1
ATOM 2068 C C . SER A 1 267 ? 101.773 -7.418 -116.601 1.00 41.44 267 SER A C 1
ATOM 2070 O O . SER A 1 267 ? 101.061 -6.733 -117.364 1.00 41.44 267 SER A O 1
#